Protein AF-A0A3N0YPD5-F1 (afdb_monomer_lite)

pLDDT: mean 74.18, std 18.52, range [33.16, 94.62]

Structure (mmCIF, N/CA/C/O backbone):
data_AF-A0A3N0YPD5-F1
#
_entry.id   AF-A0A3N0YPD5-F1
#
loop_
_atom_site.group_PDB
_atom_site.id
_atom_site.type_symbol
_atom_site.label_atom_id
_atom_site.label_alt_id
_atom_site.label_comp_id
_atom_site.label_asym_id
_atom_site.label_entity_id
_atom_site.label_seq_id
_atom_site.pdbx_PDB_ins_code
_atom_site.Cartn_x
_atom_site.Cartn_y
_atom_site.Cartn_z
_atom_site.occupancy
_atom_site.B_iso_or_equiv
_atom_site.auth_seq_id
_atom_site.auth_comp_id
_atom_site.auth_asym_id
_atom_site.auth_atom_id
_atom_site.pdbx_PDB_model_num
ATOM 1 N N . MET A 1 1 ? 4.887 20.081 2.895 1.00 73.69 1 MET A N 1
ATOM 2 C CA . MET A 1 1 ? 4.052 19.163 2.083 1.00 73.69 1 MET A CA 1
ATOM 3 C C . MET A 1 1 ? 3.990 17.720 2.603 1.00 73.69 1 MET A C 1
ATOM 5 O O . MET A 1 1 ? 2.998 17.378 3.230 1.00 73.69 1 MET A O 1
ATOM 9 N N . LYS A 1 2 ? 4.992 16.841 2.399 1.00 80.38 2 LYS A N 1
ATOM 10 C CA . LYS A 1 2 ? 4.884 15.419 2.833 1.00 80.38 2 LYS A CA 1
ATOM 11 C C . LYS A 1 2 ? 4.851 15.240 4.359 1.00 80.38 2 LYS A C 1
ATOM 13 O O . LYS A 1 2 ? 4.048 14.470 4.875 1.00 80.38 2 LYS A O 1
ATOM 18 N N . THR A 1 3 ? 5.711 15.963 5.075 1.00 82.81 3 THR A N 1
ATOM 19 C CA . THR A 1 3 ? 5.794 15.909 6.545 1.00 82.81 3 THR A CA 1
ATOM 20 C C . THR A 1 3 ? 4.503 16.393 7.204 1.00 82.81 3 THR A C 1
ATOM 22 O O . THR A 1 3 ? 3.980 15.727 8.089 1.00 82.81 3 THR A O 1
ATOM 25 N N . GLU A 1 4 ? 3.947 17.501 6.717 1.00 83.50 4 GLU A N 1
ATOM 26 C CA . GLU A 1 4 ? 2.676 18.065 7.197 1.00 83.50 4 GLU A CA 1
ATOM 27 C C . GLU A 1 4 ? 1.496 17.124 6.941 1.00 83.50 4 GLU A C 1
ATOM 29 O O . GLU A 1 4 ? 0.671 16.931 7.830 1.00 83.50 4 GLU A O 1
ATOM 34 N N . GLY A 1 5 ? 1.474 16.444 5.789 1.00 87.25 5 GLY A N 1
ATOM 35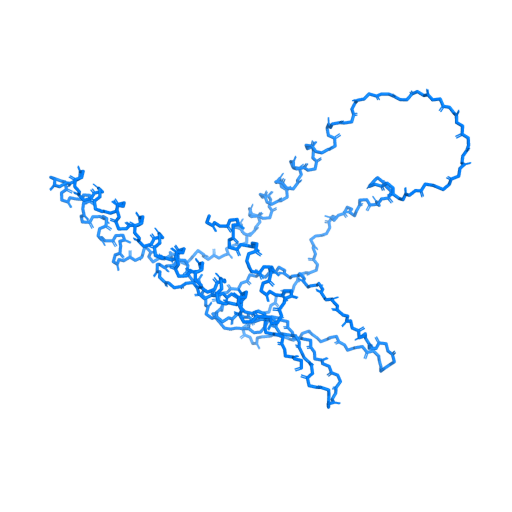 C CA . GLY A 1 5 ? 0.454 15.437 5.490 1.00 87.25 5 GLY A CA 1
ATOM 36 C C . GLY A 1 5 ? 0.431 14.302 6.513 1.00 87.25 5 GLY A C 1
ATOM 37 O O . GLY A 1 5 ? -0.635 13.944 7.004 1.00 87.25 5 GLY A O 1
ATOM 38 N N . ARG A 1 6 ? 1.605 13.802 6.927 1.00 86.56 6 ARG A N 1
ATOM 39 C CA . ARG A 1 6 ? 1.714 12.768 7.976 1.00 86.56 6 ARG A CA 1
ATOM 40 C C . ARG A 1 6 ? 1.243 13.262 9.346 1.00 86.56 6 ARG A C 1
ATOM 42 O O . ARG A 1 6 ? 0.738 12.476 10.143 1.00 86.56 6 ARG A O 1
ATOM 49 N N . ILE A 1 7 ? 1.429 14.547 9.647 1.00 89.19 7 ILE A N 1
ATOM 50 C CA . ILE A 1 7 ? 0.970 15.149 10.908 1.00 89.19 7 ILE A CA 1
ATOM 51 C C . ILE A 1 7 ? -0.560 15.243 10.919 1.00 89.19 7 ILE A C 1
ATOM 53 O O . ILE A 1 7 ? -1.189 14.869 11.910 1.00 89.19 7 ILE A O 1
ATOM 57 N N . LEU A 1 8 ? -1.160 15.697 9.816 1.00 87.50 8 LEU A N 1
ATOM 58 C CA . LEU A 1 8 ? -2.614 15.800 9.670 1.00 87.50 8 LEU A CA 1
ATOM 59 C C . LEU A 1 8 ? -3.292 14.430 9.653 1.00 87.50 8 LEU A C 1
ATOM 61 O O . LEU A 1 8 ? -4.313 14.258 10.312 1.00 87.50 8 LEU A O 1
ATOM 65 N N . GLU A 1 9 ? -2.691 13.445 8.987 1.00 86.88 9 GLU A N 1
ATOM 66 C CA . GLU A 1 9 ? -3.166 12.060 8.983 1.00 86.88 9 GLU A CA 1
ATOM 67 C C . GLU A 1 9 ? -3.243 11.496 10.410 1.00 86.88 9 GLU A C 1
ATOM 69 O O . GLU A 1 9 ? -4.278 10.976 10.826 1.00 86.88 9 GLU A O 1
ATOM 74 N N . ARG A 1 10 ? -2.168 11.658 11.197 1.00 89.62 10 ARG A N 1
ATOM 75 C CA . ARG A 1 10 ? -2.129 11.217 12.601 1.00 89.62 10 ARG A CA 1
ATOM 76 C C . ARG A 1 10 ? -3.204 11.902 13.437 1.00 89.62 10 ARG A C 1
ATOM 78 O O . ARG A 1 10 ? -3.879 11.239 14.217 1.00 89.62 10 ARG A O 1
ATOM 85 N N . ARG A 1 11 ? -3.392 13.212 13.253 1.00 86.69 11 ARG A N 1
ATOM 86 C CA . ARG A 1 11 ? -4.401 13.986 13.987 1.00 86.69 11 ARG A CA 1
ATOM 87 C C . ARG A 1 11 ? -5.825 13.564 13.619 1.00 86.69 11 ARG A C 1
ATOM 89 O O . ARG A 1 11 ? -6.649 13.409 14.513 1.00 86.69 11 ARG A O 1
ATOM 96 N N . CYS A 1 12 ? -6.098 13.318 12.337 1.00 86.44 12 CYS A N 1
ATOM 97 C CA . CYS A 1 12 ? -7.383 12.804 11.862 1.00 86.44 12 CYS A CA 1
ATOM 98 C C . CYS A 1 12 ? -7.680 11.398 12.401 1.00 86.44 12 CYS A C 1
ATOM 100 O O . CYS A 1 12 ? -8.816 11.112 12.748 1.00 86.44 12 CYS A O 1
ATOM 102 N N . LYS A 1 13 ? -6.671 10.525 12.506 1.00 82.94 13 LYS A N 1
ATOM 103 C CA . LYS A 1 13 ? -6.834 9.179 13.084 1.00 82.94 13 LYS A CA 1
ATOM 104 C C . LYS A 1 13 ? -7.071 9.207 14.597 1.00 82.94 13 LYS A C 1
ATOM 106 O O . LYS A 1 13 ? -7.752 8.340 15.125 1.00 82.94 13 LYS A O 1
ATOM 111 N N . GLN A 1 14 ? -6.513 10.196 15.293 1.00 81.88 14 GLN A N 1
ATOM 112 C CA . GLN A 1 14 ? -6.622 10.317 16.748 1.00 81.88 14 GLN A CA 1
ATOM 113 C C . GLN A 1 14 ? -7.917 11.003 17.21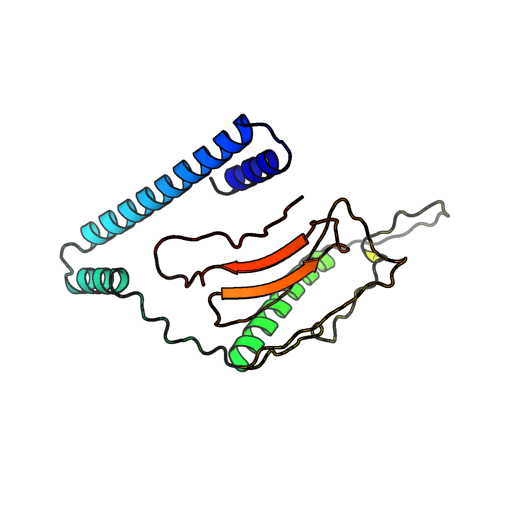4 1.00 81.88 14 GLN A C 1
ATOM 115 O O . GLN A 1 14 ? -8.260 10.923 18.390 1.00 81.88 14 GLN A O 1
ATOM 120 N N . SER A 1 15 ? -8.630 11.702 16.329 1.00 77.38 15 SER A N 1
ATOM 121 C CA . SER A 1 15 ? -9.779 12.529 16.704 1.00 77.38 15 SER A CA 1
ATOM 122 C C . SER A 1 15 ? -10.971 12.300 15.778 1.00 77.38 15 SER A C 1
ATOM 124 O O . SER A 1 15 ? -10.834 12.283 14.561 1.00 77.38 15 SER A O 1
ATOM 126 N N . SER A 1 16 ? -12.170 12.191 16.347 1.00 76.56 16 SER A N 1
ATOM 127 C CA . SER A 1 16 ? -13.431 12.053 15.599 1.00 76.56 16 SER A CA 1
ATOM 128 C C . SER A 1 16 ? -14.008 13.395 15.119 1.00 76.56 16 SER A C 1
ATOM 130 O O . SER A 1 16 ? -15.157 13.476 14.692 1.00 76.56 16 SER A O 1
ATOM 132 N N . LEU A 1 17 ? -13.224 14.475 15.188 1.00 85.12 17 LEU A N 1
ATOM 133 C CA . LEU A 1 17 ? -13.655 15.828 14.841 1.00 85.12 17 LEU A CA 1
ATOM 134 C C . LEU A 1 17 ? -13.602 16.053 13.323 1.00 85.12 17 LEU A C 1
ATOM 136 O O . LEU A 1 17 ? -12.545 15.951 12.695 1.00 85.12 17 LEU A O 1
ATOM 140 N N . THR A 1 18 ? -14.725 16.487 12.748 1.00 87.69 18 THR A N 1
ATOM 141 C CA . THR A 1 18 ? -14.879 16.774 11.310 1.00 87.69 18 THR A CA 1
ATOM 142 C C . THR A 1 18 ? -13.835 17.756 10.771 1.00 87.69 18 THR A C 1
ATOM 144 O O . THR A 1 18 ? -13.376 17.613 9.640 1.00 87.69 18 THR A O 1
ATOM 147 N N . VAL A 1 19 ? -13.394 18.718 11.587 1.00 90.31 19 VAL A N 1
ATOM 148 C CA . VAL A 1 19 ? -12.384 19.721 11.205 1.00 90.31 19 VAL A CA 1
ATOM 149 C C . VAL A 1 19 ? -11.041 19.075 10.849 1.00 90.31 19 VAL A C 1
ATOM 151 O O . VAL A 1 19 ? -10.387 19.503 9.902 1.00 90.31 19 VAL A O 1
ATOM 154 N N . HIS A 1 20 ? -10.629 18.015 11.551 1.00 87.81 20 HIS A N 1
ATOM 155 C CA . HIS A 1 20 ? -9.363 17.333 11.270 1.00 87.81 20 HIS A CA 1
ATOM 156 C C . HIS A 1 20 ? -9.429 16.490 9.995 1.00 87.81 20 HIS A C 1
ATOM 158 O O . HIS A 1 20 ? -8.476 16.496 9.215 1.00 87.81 20 HIS A O 1
ATOM 164 N N . LYS A 1 21 ? -10.577 15.851 9.736 1.00 86.88 21 LYS A N 1
ATOM 165 C CA . LYS A 1 21 ? -10.841 15.163 8.466 1.00 86.88 21 LYS A CA 1
ATOM 166 C C . LYS A 1 21 ? -10.822 16.140 7.290 1.00 86.88 21 LYS A C 1
ATOM 168 O O . LYS A 1 21 ? -10.170 15.871 6.286 1.00 86.88 21 LYS A O 1
ATOM 173 N N . LEU A 1 22 ? -11.480 17.293 7.430 1.00 90.50 22 LEU A N 1
ATOM 174 C CA . LEU A 1 22 ? -11.485 18.339 6.405 1.00 90.50 22 LEU A CA 1
ATOM 175 C C . LEU A 1 22 ? -10.080 18.892 6.141 1.00 90.50 22 LEU A C 1
ATOM 177 O O . LEU A 1 22 ? -9.686 18.992 4.984 1.00 90.50 22 LEU A O 1
ATOM 181 N N . ALA A 1 23 ? -9.305 19.173 7.192 1.00 90.75 23 ALA A N 1
ATOM 182 C CA . ALA A 1 23 ? -7.929 19.649 7.054 1.00 90.75 23 ALA A CA 1
ATOM 183 C C . ALA A 1 23 ? -7.026 18.634 6.331 1.00 90.75 23 ALA A C 1
ATOM 185 O O . ALA A 1 23 ? -6.200 19.013 5.503 1.00 90.75 23 ALA A O 1
ATOM 186 N N . PHE A 1 24 ? -7.189 17.337 6.606 1.00 90.06 24 PHE A N 1
ATOM 187 C CA . PHE A 1 24 ? -6.433 16.296 5.912 1.00 90.06 24 PHE A CA 1
ATOM 188 C C . PHE A 1 24 ? -6.826 16.171 4.430 1.00 90.06 24 PHE A C 1
ATOM 190 O O . PHE A 1 24 ? -5.946 16.098 3.572 1.00 90.06 24 PHE A O 1
ATOM 197 N N . LEU A 1 25 ? -8.126 16.209 4.113 1.00 90.31 25 LEU A N 1
ATOM 198 C CA . LEU A 1 25 ? -8.615 16.178 2.729 1.00 90.31 25 LEU A CA 1
ATOM 199 C C . LEU A 1 25 ? -8.151 17.398 1.922 1.00 90.31 25 LEU A C 1
ATOM 201 O O . LEU A 1 25 ? -7.770 17.266 0.759 1.00 90.31 25 LEU A O 1
ATOM 205 N N . ASP A 1 26 ? -8.168 18.583 2.528 1.00 93.94 26 ASP A N 1
ATOM 206 C CA . ASP A 1 26 ? -7.678 19.810 1.900 1.00 93.94 26 ASP A CA 1
ATOM 207 C C . ASP A 1 26 ? -6.174 19.733 1.596 1.00 93.94 26 ASP A C 1
ATOM 209 O O . ASP A 1 26 ? -5.726 20.028 0.482 1.00 93.94 26 ASP A O 1
ATOM 213 N N . HIS A 1 27 ? -5.396 19.208 2.546 1.00 93.38 27 HIS A N 1
ATOM 214 C CA . HIS A 1 27 ? -3.970 18.966 2.350 1.00 93.38 27 HIS A CA 1
ATOM 215 C C . HIS A 1 27 ? -3.699 17.979 1.212 1.00 93.38 27 HIS A C 1
ATOM 217 O O . HIS A 1 27 ? -2.811 18.216 0.393 1.00 93.38 27 HIS A O 1
ATOM 223 N N . GLN A 1 28 ? -4.469 16.889 1.120 1.00 90.69 28 GLN A N 1
ATOM 224 C CA . GLN A 1 28 ? -4.351 15.932 0.016 1.00 90.69 28 GLN A CA 1
ATOM 225 C C . GLN A 1 28 ? -4.617 16.600 -1.336 1.00 90.69 28 GLN A C 1
ATOM 227 O O . GLN A 1 28 ? -3.805 16.462 -2.251 1.00 90.69 28 GLN A O 1
ATOM 232 N N . LYS A 1 29 ? -5.703 17.373 -1.459 1.00 92.81 29 LYS A N 1
ATOM 233 C CA . LYS A 1 29 ? -6.031 18.107 -2.695 1.00 92.81 29 LYS A CA 1
ATOM 234 C C . LYS A 1 29 ? -4.911 19.061 -3.094 1.00 92.81 29 LYS A C 1
ATOM 236 O O . LYS A 1 29 ? -4.488 19.070 -4.250 1.00 92.81 29 LYS A O 1
ATOM 241 N N . THR A 1 30 ? -4.404 19.825 -2.132 1.00 93.19 30 THR A N 1
ATOM 242 C CA . THR A 1 30 ? -3.311 20.775 -2.353 1.00 93.19 30 THR A CA 1
ATOM 243 C C . THR A 1 30 ? -2.037 20.054 -2.782 1.00 93.19 30 THR A C 1
ATOM 245 O O . THR A 1 30 ? -1.392 20.455 -3.747 1.00 93.19 30 THR A O 1
ATOM 248 N N . TYR A 1 31 ? -1.709 18.934 -2.138 1.00 91.56 31 TYR A N 1
ATOM 249 C CA . TYR A 1 31 ? -0.563 18.107 -2.497 1.00 91.56 31 TYR A CA 1
ATOM 250 C C . TYR A 1 31 ? -0.646 17.557 -3.925 1.00 91.56 31 TYR A C 1
ATOM 252 O O . TYR A 1 31 ? 0.308 17.705 -4.693 1.00 91.56 31 TYR A O 1
ATOM 260 N N . PHE A 1 32 ? -1.789 16.979 -4.303 1.00 88.81 32 PHE A N 1
ATOM 261 C CA . PHE A 1 32 ? -2.019 16.486 -5.663 1.00 88.81 32 PHE A CA 1
ATOM 262 C C . PHE A 1 32 ? -1.940 17.602 -6.701 1.00 88.81 32 PHE A C 1
ATOM 264 O O . PHE A 1 32 ? -1.309 17.427 -7.745 1.00 88.81 32 PHE A O 1
ATOM 271 N N . LYS A 1 33 ? -2.525 18.766 -6.403 1.00 92.81 33 LYS A N 1
ATOM 272 C CA . LYS A 1 33 ? -2.437 19.943 -7.266 1.00 92.81 33 LYS A CA 1
ATOM 273 C C . LYS A 1 33 ? -0.984 20.367 -7.474 1.00 92.81 33 LYS A C 1
ATOM 275 O O . LYS A 1 33 ? -0.550 20.471 -8.613 1.00 92.81 33 LYS A O 1
ATOM 280 N N . SER A 1 34 ? -0.202 20.507 -6.403 1.00 91.94 34 SER A N 1
ATOM 281 C CA . SER A 1 34 ? 1.210 20.887 -6.515 1.00 91.94 34 SER A CA 1
ATOM 282 C C . SER A 1 34 ? 2.045 19.871 -7.296 1.00 91.94 34 SER A C 1
ATOM 284 O O . SER A 1 34 ? 2.944 20.268 -8.031 1.00 91.94 34 SER A O 1
ATOM 286 N N . LEU A 1 35 ? 1.757 18.569 -7.181 1.00 90.56 35 LEU A N 1
ATOM 287 C CA . LEU A 1 35 ? 2.410 17.551 -8.009 1.00 90.56 35 LEU A CA 1
ATOM 288 C C . LEU A 1 35 ? 2.063 17.710 -9.491 1.00 90.56 35 LEU A C 1
ATOM 290 O O . LEU A 1 35 ? 2.951 17.620 -10.339 1.00 90.56 35 LEU A O 1
ATOM 294 N N . LYS A 1 36 ? 0.785 17.949 -9.803 1.00 90.12 36 LYS A N 1
ATOM 295 C CA . LYS A 1 36 ? 0.326 18.183 -11.174 1.00 90.12 36 LYS A CA 1
ATOM 296 C C . LYS A 1 36 ? 0.972 19.435 -11.762 1.00 90.12 36 LYS A C 1
ATOM 298 O O . LYS A 1 36 ? 1.474 19.378 -12.882 1.00 90.12 36 LYS A O 1
ATOM 303 N N . ASP A 1 37 ? 1.010 20.519 -10.996 1.00 94.12 37 ASP A N 1
ATOM 304 C CA . ASP A 1 37 ? 1.595 21.794 -11.410 1.00 94.12 37 ASP A CA 1
ATOM 305 C C . ASP A 1 37 ? 3.103 21.648 -11.650 1.00 94.12 37 ASP A C 1
ATOM 307 O O . ASP A 1 37 ? 3.594 22.025 -12.712 1.00 94.12 37 ASP A O 1
ATOM 311 N N . ALA A 1 38 ? 3.831 21.009 -10.728 1.00 93.69 38 ALA A N 1
ATOM 312 C CA . ALA A 1 38 ? 5.261 20.747 -10.883 1.00 93.69 38 ALA A CA 1
ATOM 313 C C . ALA A 1 38 ? 5.557 19.860 -12.102 1.00 93.69 38 ALA A C 1
ATOM 315 O O . ALA A 1 38 ? 6.482 20.136 -12.865 1.00 93.69 38 ALA A O 1
ATOM 316 N N . ARG A 1 39 ? 4.748 18.816 -12.325 1.00 89.94 39 ARG A N 1
ATOM 317 C CA . ARG A 1 39 ? 4.870 17.945 -13.501 1.00 89.94 39 ARG A CA 1
ATOM 318 C C . ARG A 1 39 ? 4.598 18.717 -14.792 1.00 89.94 39 ARG A C 1
ATOM 320 O O . ARG A 1 39 ? 5.344 18.566 -15.754 1.00 89.94 39 ARG A O 1
ATOM 327 N N . SER A 1 40 ? 3.558 19.548 -14.814 1.00 92.69 40 SER A N 1
ATOM 328 C CA . SER A 1 40 ? 3.245 20.392 -15.968 1.00 92.69 40 SER A CA 1
ATOM 329 C C . SER A 1 40 ? 4.389 21.354 -16.269 1.00 92.69 40 SER A C 1
ATOM 331 O O . SER A 1 40 ? 4.803 21.448 -17.417 1.00 92.69 40 SER A O 1
ATOM 333 N N . GLN A 1 41 ? 4.929 22.028 -15.252 1.00 94.62 41 GLN A N 1
ATOM 334 C CA . GLN A 1 41 ? 6.061 22.942 -15.410 1.00 94.62 41 GLN A CA 1
ATOM 335 C C . GLN A 1 41 ? 7.302 22.225 -15.939 1.00 94.62 41 GLN A C 1
ATOM 337 O O . GLN A 1 41 ? 7.939 22.718 -16.864 1.00 94.62 41 GLN A O 1
ATOM 342 N N . PHE A 1 42 ? 7.609 21.041 -15.406 1.00 93.62 42 PHE A N 1
ATOM 343 C CA . PHE A 1 42 ? 8.721 20.225 -15.881 1.00 93.62 42 PHE A CA 1
ATOM 344 C C . PHE A 1 42 ? 8.608 19.918 -17.381 1.00 93.62 42 PHE A C 1
ATOM 346 O O . PHE A 1 42 ? 9.551 20.168 -18.127 1.00 93.62 42 PHE A O 1
ATOM 353 N N . TYR A 1 43 ? 7.450 19.431 -17.844 1.00 88.44 43 TYR A N 1
ATOM 354 C CA . TYR A 1 43 ? 7.271 19.108 -19.262 1.00 88.44 43 TYR A CA 1
ATOM 355 C C . TYR A 1 43 ? 7.188 20.347 -20.153 1.00 88.44 43 TYR A C 1
ATOM 357 O O . TYR A 1 43 ? 7.721 20.317 -21.258 1.00 88.44 43 TYR A O 1
ATOM 365 N N . SER A 1 44 ? 6.594 21.445 -19.680 1.00 90.88 44 SER A N 1
ATOM 366 C CA . SER A 1 44 ? 6.628 22.722 -20.397 1.00 90.88 44 SER A CA 1
ATOM 367 C C . SER A 1 44 ? 8.066 23.194 -20.621 1.00 90.88 44 SER A C 1
ATOM 369 O O . SER A 1 44 ? 8.419 23.563 -21.738 1.00 90.88 44 SER A O 1
ATOM 371 N N . ASN A 1 45 ? 8.914 23.130 -19.591 1.00 93.19 45 ASN A N 1
ATOM 372 C CA . ASN A 1 45 ? 10.326 23.492 -19.708 1.00 93.19 45 ASN A CA 1
ATOM 373 C C . ASN A 1 45 ? 11.059 22.554 -20.669 1.00 93.19 45 ASN A C 1
ATOM 375 O O . ASN A 1 45 ? 11.708 23.026 -21.596 1.00 93.19 45 ASN A O 1
ATOM 379 N N . LEU A 1 46 ? 10.869 21.240 -20.521 1.00 89.12 46 LEU A N 1
ATOM 380 C CA . LEU A 1 46 ? 11.497 20.236 -21.379 1.00 89.12 46 LEU A CA 1
ATOM 381 C C . LEU A 1 46 ? 11.147 20.429 -22.866 1.00 89.12 46 LEU A C 1
ATOM 383 O O . LEU A 1 46 ? 12.017 20.278 -23.725 1.00 89.12 46 LEU A O 1
ATOM 387 N N . ILE A 1 47 ? 9.892 20.785 -23.171 1.00 88.50 47 ILE A N 1
ATOM 388 C CA . ILE A 1 47 ? 9.439 21.079 -24.538 1.00 88.50 47 ILE A CA 1
ATOM 389 C C . ILE A 1 47 ? 10.103 22.351 -25.070 1.00 88.50 47 ILE A C 1
ATOM 391 O O . ILE A 1 47 ? 10.589 22.358 -26.200 1.00 88.50 47 ILE A O 1
ATOM 395 N N . ASN A 1 48 ? 10.146 23.414 -24.266 1.00 89.06 48 ASN A N 1
ATOM 396 C CA . ASN A 1 48 ? 10.732 24.689 -24.677 1.00 89.06 48 ASN A CA 1
ATOM 397 C C . ASN A 1 48 ? 12.246 24.570 -24.924 1.00 89.06 48 ASN A C 1
ATOM 399 O O . ASN A 1 48 ? 12.741 25.062 -25.940 1.00 89.06 48 ASN A O 1
ATOM 403 N N . GLU A 1 49 ? 12.958 23.856 -24.049 1.00 90.81 49 GLU A N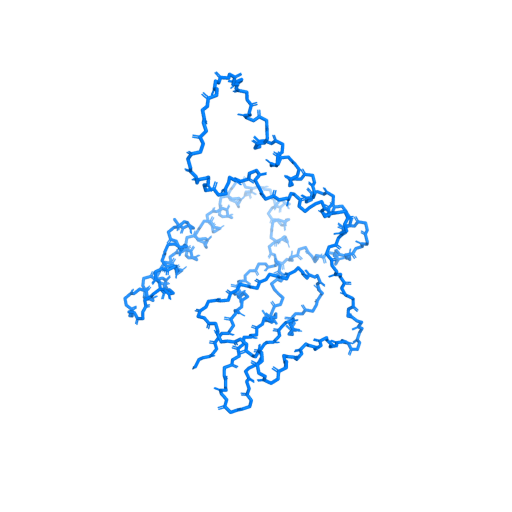 1
ATOM 404 C CA . GLU A 1 49 ? 14.400 23.588 -24.155 1.00 90.81 49 GLU A CA 1
ATOM 405 C C . GLU A 1 49 ? 14.759 22.754 -25.394 1.00 90.81 49 GLU A C 1
ATOM 407 O O . GLU A 1 49 ? 15.831 22.928 -25.968 1.00 90.81 49 GLU A O 1
ATOM 412 N N . ASN A 1 50 ? 13.851 21.881 -25.846 1.00 86.31 50 ASN A N 1
ATOM 413 C CA . ASN A 1 50 ? 14.069 20.977 -26.979 1.00 86.31 50 ASN A CA 1
ATOM 414 C C . ASN A 1 50 ? 13.203 21.317 -28.202 1.00 86.31 50 ASN A C 1
ATOM 416 O O . ASN A 1 50 ? 12.998 20.463 -29.063 1.00 86.31 50 ASN A O 1
ATOM 420 N N . SER A 1 51 ? 12.719 22.557 -28.315 1.00 80.31 51 SER A N 1
ATOM 421 C CA . SER A 1 51 ? 11.793 22.995 -29.375 1.00 80.31 51 SER A CA 1
ATOM 422 C C . SER A 1 51 ? 12.312 22.769 -30.808 1.00 80.31 51 SER A C 1
ATOM 424 O O . SER A 1 51 ? 11.516 22.562 -31.720 1.00 80.31 51 SER A O 1
ATOM 426 N N . GLY A 1 52 ? 13.636 22.733 -31.007 1.00 83.75 52 GLY A N 1
ATOM 427 C CA . GLY A 1 52 ? 14.287 22.402 -32.284 1.00 83.75 52 GLY A CA 1
ATOM 428 C C . GLY A 1 52 ? 14.726 20.937 -32.451 1.00 83.75 52 GLY A C 1
ATOM 429 O O . GLY A 1 52 ? 15.266 20.584 -33.496 1.00 83.75 52 GLY A O 1
ATOM 430 N N . ASN A 1 53 ? 14.529 20.076 -31.446 1.00 86.19 53 ASN A N 1
ATOM 431 C CA . ASN A 1 53 ? 14.972 18.679 -31.448 1.00 86.19 53 ASN A CA 1
ATOM 432 C C . ASN A 1 53 ? 13.768 17.726 -31.447 1.00 86.19 53 ASN A C 1
ATOM 434 O O . ASN A 1 53 ? 13.365 17.180 -30.416 1.00 86.19 53 ASN A O 1
ATOM 438 N N . SER A 1 54 ? 13.200 17.512 -32.637 1.00 87.25 54 SER A N 1
ATOM 439 C CA . SER A 1 54 ? 12.014 16.670 -32.826 1.00 87.25 54 SER A CA 1
ATOM 440 C C . SER A 1 54 ? 12.217 15.238 -32.322 1.00 87.25 54 SER A C 1
ATOM 442 O O . SER A 1 54 ? 11.296 14.672 -31.744 1.00 87.25 54 SER A O 1
ATOM 444 N N . THR A 1 55 ? 13.419 14.667 -32.443 1.00 87.88 55 THR A N 1
ATOM 445 C CA . THR A 1 55 ? 13.733 13.314 -31.956 1.00 87.88 55 THR A CA 1
ATOM 446 C C . THR A 1 55 ? 13.572 13.194 -30.440 1.00 87.88 55 THR A C 1
ATOM 448 O O . THR A 1 55 ? 12.967 12.234 -29.959 1.00 87.88 55 THR A O 1
ATOM 451 N N . GLN A 1 56 ? 14.061 14.173 -29.671 1.00 85.44 56 GLN A N 1
ATOM 452 C CA . GLN A 1 56 ? 13.883 14.180 -28.215 1.00 85.44 56 GLN A CA 1
ATOM 453 C C . GLN A 1 56 ? 12.428 14.426 -27.809 1.00 85.44 56 GLN A C 1
ATOM 455 O O . GLN A 1 56 ? 11.931 13.758 -26.899 1.00 85.44 56 GLN A O 1
ATOM 460 N N . LEU A 1 57 ? 11.720 15.321 -28.503 1.00 88.81 57 LEU A N 1
ATOM 461 C CA . LEU A 1 57 ? 10.297 15.572 -28.255 1.00 88.81 57 LEU A CA 1
ATOM 462 C C . LEU A 1 57 ? 9.451 14.322 -28.526 1.00 88.81 57 LEU A C 1
ATOM 464 O O . LEU A 1 57 ? 8.662 13.920 -27.674 1.00 88.81 57 LEU A O 1
ATOM 468 N N . PHE A 1 58 ? 9.660 13.655 -29.664 1.00 88.12 58 PHE A N 1
ATOM 469 C CA . PHE A 1 58 ? 8.968 12.410 -29.999 1.00 88.12 58 PHE A CA 1
ATOM 470 C C . PHE A 1 58 ? 9.316 11.279 -29.031 1.00 88.12 58 PHE A C 1
ATOM 472 O O . PHE A 1 58 ? 8.417 10.550 -28.624 1.00 88.12 58 PHE A O 1
ATOM 479 N N . SER A 1 59 ? 10.578 11.149 -28.609 1.00 83.50 59 SER A N 1
ATOM 480 C CA . SER A 1 59 ? 10.981 10.179 -27.579 1.00 83.50 59 SER A CA 1
ATOM 481 C C . SER A 1 59 ? 10.274 10.440 -26.245 1.00 83.50 59 SER A C 1
ATOM 483 O O . SER A 1 59 ? 9.707 9.526 -25.648 1.00 83.50 59 SER A O 1
ATOM 485 N N . THR A 1 60 ? 10.215 11.705 -25.822 1.00 84.88 60 THR A N 1
ATOM 486 C CA . THR A 1 60 ? 9.520 12.136 -24.601 1.00 84.88 60 THR A CA 1
ATOM 487 C C . THR A 1 60 ? 8.020 11.849 -24.678 1.00 84.88 60 THR A C 1
ATOM 489 O O . THR A 1 60 ? 7.449 11.293 -23.742 1.00 84.88 60 THR A O 1
ATOM 492 N N . ILE A 1 61 ? 7.376 12.173 -25.804 1.00 84.75 61 ILE A N 1
ATOM 493 C CA . ILE A 1 61 ? 5.959 11.872 -26.055 1.00 84.75 61 ILE A CA 1
ATOM 494 C C . ILE A 1 61 ? 5.726 10.361 -26.053 1.00 84.75 61 ILE A C 1
ATOM 496 O O . ILE A 1 61 ? 4.767 9.884 -25.455 1.00 84.75 61 ILE A O 1
ATOM 500 N N . ASN A 1 62 ? 6.613 9.588 -26.674 1.00 81.94 62 ASN A N 1
ATOM 501 C CA . ASN A 1 62 ? 6.500 8.138 -26.713 1.00 81.94 62 ASN A CA 1
ATOM 502 C C . ASN A 1 62 ? 6.670 7.530 -25.312 1.00 81.94 62 ASN A C 1
ATOM 504 O O . ASN A 1 62 ? 5.916 6.636 -24.966 1.00 81.94 62 ASN A O 1
ATOM 508 N N . HIS A 1 63 ? 7.567 8.062 -24.476 1.00 80.62 63 HIS A N 1
ATOM 509 C CA . HIS A 1 63 ? 7.698 7.687 -23.061 1.00 80.62 63 HIS A CA 1
ATOM 510 C C . HIS A 1 63 ? 6.465 8.079 -22.222 1.00 80.62 63 HIS A C 1
ATOM 512 O O . HIS A 1 63 ? 6.150 7.432 -21.226 1.00 80.62 63 HIS A O 1
ATOM 518 N N . LEU A 1 64 ? 5.771 9.161 -22.585 1.00 79.25 64 LEU A N 1
ATOM 519 C CA . LEU A 1 64 ? 4.554 9.621 -21.909 1.00 79.25 64 LEU A CA 1
ATOM 520 C C . LEU A 1 64 ? 3.305 8.821 -22.300 1.00 79.25 64 LEU A C 1
ATOM 522 O O . LEU A 1 64 ? 2.452 8.588 -21.449 1.00 79.25 64 LEU A O 1
ATOM 526 N N . LEU A 1 65 ? 3.181 8.455 -23.579 1.00 77.38 65 LEU A N 1
ATOM 527 C CA . LEU A 1 65 ? 1.998 7.799 -24.148 1.00 77.38 65 LEU A CA 1
ATOM 528 C C . LEU A 1 65 ? 2.102 6.278 -24.154 1.00 77.38 65 LEU A C 1
ATOM 530 O O . LEU A 1 65 ? 1.089 5.590 -24.068 1.00 77.38 65 LEU A O 1
ATOM 534 N N . LYS A 1 66 ? 3.320 5.752 -24.269 1.00 72.06 66 LYS A N 1
ATOM 535 C CA . LYS A 1 66 ? 3.611 4.347 -24.041 1.00 72.06 66 LYS A CA 1
ATOM 536 C C . LYS A 1 66 ? 4.377 4.304 -22.734 1.00 72.06 66 LYS A C 1
ATOM 538 O O . LYS A 1 66 ? 5.573 4.617 -22.746 1.00 72.06 66 LYS A O 1
ATOM 543 N N . PRO A 1 67 ? 3.744 3.935 -21.607 1.00 50.94 67 PRO A N 1
ATOM 544 C CA . PRO A 1 67 ? 4.564 3.478 -20.507 1.00 50.94 67 PRO A CA 1
ATOM 545 C C . PRO A 1 67 ? 5.456 2.392 -21.106 1.00 50.94 67 PRO A C 1
ATOM 547 O O . PRO A 1 67 ? 4.975 1.561 -21.882 1.00 50.94 67 PRO A O 1
ATOM 550 N N . GLN A 1 68 ? 6.772 2.499 -20.895 1.00 47.38 68 GLN A N 1
ATOM 551 C CA . GLN A 1 68 ? 7.687 1.414 -21.229 1.00 47.38 68 GLN A CA 1
ATOM 552 C C . GLN A 1 68 ? 7.028 0.192 -20.629 1.00 47.38 68 GLN A C 1
ATOM 554 O O . GLN A 1 68 ? 6.970 0.134 -19.401 1.00 47.38 68 GLN A O 1
ATOM 559 N N . SER A 1 69 ? 6.436 -0.670 -21.473 1.00 47.41 69 SER A N 1
ATOM 560 C CA . SER A 1 69 ? 5.745 -1.869 -21.025 1.00 47.41 69 SER A CA 1
ATOM 561 C C . SER A 1 69 ? 6.760 -2.488 -20.118 1.00 47.41 69 SER A C 1
ATOM 563 O O . SER A 1 69 ? 7.834 -2.835 -20.622 1.00 47.41 69 SER A O 1
ATOM 565 N N . SER A 1 70 ? 6.516 -2.430 -18.807 1.00 47.91 70 SER A N 1
ATOM 566 C CA . SER A 1 70 ? 7.474 -2.941 -17.849 1.00 47.91 70 SER A CA 1
ATOM 567 C C . SER A 1 70 ? 7.698 -4.349 -18.348 1.00 47.91 70 SER A C 1
ATOM 569 O O . SER A 1 70 ? 6.755 -5.137 -18.394 1.00 47.91 70 SER A O 1
ATOM 571 N N . SER A 1 71 ? 8.858 -4.587 -18.966 1.00 46.81 71 SER A N 1
ATOM 572 C CA . SER A 1 71 ? 9.160 -5.867 -19.575 1.00 46.81 71 SER A CA 1
ATOM 573 C C . SER A 1 71 ? 9.124 -6.742 -18.361 1.00 46.81 71 SER A C 1
ATOM 575 O O . SER A 1 71 ? 10.020 -6.556 -17.533 1.00 46.81 71 SER A O 1
ATOM 577 N N . SER A 1 72 ? 8.004 -7.461 -18.188 1.00 45.03 72 SER A N 1
ATOM 578 C CA . SER A 1 72 ? 7.557 -8.011 -16.915 1.00 45.03 72 SER A CA 1
ATOM 579 C C . SER A 1 72 ? 8.810 -8.466 -16.219 1.00 45.03 72 SER A C 1
ATOM 581 O O . SER A 1 72 ? 9.499 -9.345 -16.746 1.00 45.03 72 SER A O 1
ATOM 583 N N . ILE A 1 73 ? 9.242 -7.713 -15.199 1.00 54.59 73 ILE A N 1
ATOM 584 C CA . ILE A 1 73 ? 10.486 -8.027 -14.516 1.00 54.59 73 ILE A CA 1
ATOM 585 C C . ILE A 1 73 ? 10.086 -9.267 -13.756 1.00 54.59 73 ILE A C 1
ATOM 587 O O . ILE A 1 73 ? 9.573 -9.191 -12.644 1.00 54.59 73 ILE A O 1
ATOM 591 N N . GLU A 1 74 ? 10.214 -10.401 -14.435 1.00 53.22 74 GLU A N 1
ATOM 592 C CA . GLU A 1 74 ? 9.960 -11.697 -13.877 1.00 53.22 74 GLU A CA 1
ATOM 593 C C . GLU A 1 74 ? 10.865 -11.731 -12.656 1.00 53.22 74 GLU A C 1
ATOM 595 O O . GLU A 1 74 ? 12.072 -11.439 -12.728 1.00 53.22 74 GLU A O 1
ATOM 600 N N . SER A 1 75 ? 10.232 -11.874 -11.499 1.00 58.38 75 SER A N 1
ATOM 601 C CA . SER A 1 75 ? 10.896 -11.921 -10.213 1.00 58.38 75 SER A CA 1
ATOM 602 C C . SER A 1 75 ? 11.673 -13.228 -10.179 1.00 58.38 75 SER A C 1
ATOM 604 O O . SER A 1 75 ? 11.178 -14.240 -9.689 1.00 58.38 75 SER A O 1
ATOM 606 N N . THR A 1 76 ? 12.852 -13.228 -10.796 1.00 76.50 76 THR A N 1
ATOM 607 C CA . THR A 1 76 ? 13.747 -14.373 -10.773 1.00 76.50 76 THR A CA 1
ATOM 608 C C . THR A 1 76 ? 14.303 -14.536 -9.365 1.00 76.50 76 THR A C 1
ATOM 610 O O . THR A 1 76 ? 14.402 -13.572 -8.593 1.00 76.50 76 THR A O 1
ATOM 613 N N . VAL A 1 77 ? 14.694 -15.763 -9.034 1.00 78.31 77 VAL A N 1
ATOM 614 C CA . VAL A 1 77 ? 15.309 -16.093 -7.744 1.00 78.31 77 VAL A CA 1
ATOM 615 C C . VAL A 1 77 ? 16.540 -15.212 -7.497 1.00 78.31 77 VAL A C 1
ATOM 617 O O . VAL A 1 77 ? 16.739 -14.721 -6.390 1.00 78.31 77 VAL A O 1
ATOM 620 N N . GLU A 1 78 ? 17.308 -14.897 -8.541 1.00 80.06 78 GLU A N 1
ATOM 621 C CA . GLU A 1 78 ? 18.493 -14.036 -8.480 1.00 80.06 78 GLU A CA 1
ATOM 622 C C . GLU A 1 78 ? 18.149 -12.595 -8.089 1.00 80.06 78 GLU A C 1
ATOM 624 O O . GLU A 1 78 ? 18.863 -11.990 -7.291 1.00 80.06 78 GLU A O 1
ATOM 629 N N . ARG A 1 79 ? 17.043 -12.037 -8.603 1.00 69.25 79 ARG A N 1
ATOM 630 C CA . ARG A 1 79 ? 16.592 -10.686 -8.230 1.00 69.25 79 ARG A CA 1
ATOM 631 C C . ARG A 1 79 ? 16.102 -10.640 -6.788 1.00 69.25 79 ARG A C 1
ATOM 633 O O . ARG A 1 79 ? 16.429 -9.693 -6.074 1.00 69.25 79 ARG A O 1
ATOM 640 N N . CYS A 1 80 ? 15.366 -11.661 -6.348 1.00 72.50 80 CYS A N 1
ATOM 641 C CA . CYS A 1 80 ? 14.950 -11.793 -4.951 1.00 72.50 80 CYS A CA 1
ATOM 642 C C . CYS A 1 80 ? 16.164 -11.900 -4.021 1.00 72.50 80 CYS A C 1
ATOM 644 O O . CYS A 1 80 ? 16.23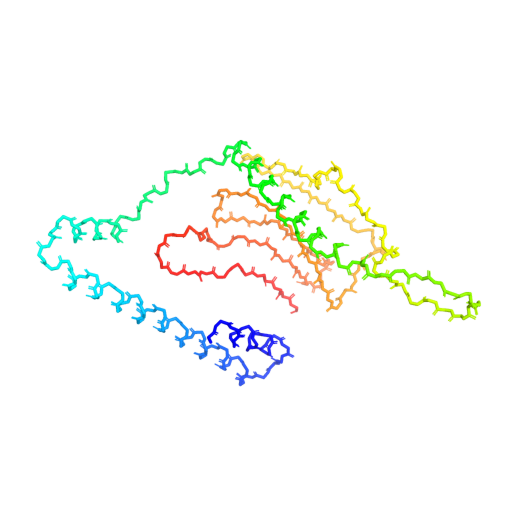1 -11.188 -3.022 1.00 72.50 80 CYS A O 1
ATOM 646 N N . ASN A 1 81 ? 17.156 -12.711 -4.385 1.00 81.81 81 ASN A N 1
ATOM 647 C CA . ASN A 1 81 ? 18.392 -12.857 -3.620 1.00 81.81 81 ASN A CA 1
ATOM 648 C C . ASN A 1 81 ? 19.197 -11.551 -3.583 1.00 81.81 81 ASN A C 1
ATOM 650 O O . ASN A 1 81 ? 19.599 -11.113 -2.511 1.00 81.81 81 ASN A O 1
ATOM 654 N N . SER A 1 82 ? 19.337 -10.861 -4.718 1.00 82.38 82 SER A N 1
ATOM 655 C CA . SER A 1 82 ? 20.024 -9.566 -4.787 1.00 82.38 82 SER A CA 1
ATOM 656 C C . SER A 1 82 ? 19.345 -8.503 -3.918 1.00 82.38 82 SER A C 1
ATOM 658 O O . SER A 1 82 ? 20.016 -7.766 -3.192 1.00 82.38 82 SER A O 1
ATOM 660 N N . PHE A 1 83 ? 18.010 -8.454 -3.928 1.00 79.00 83 PHE A N 1
ATOM 661 C CA . PHE A 1 83 ? 17.253 -7.584 -3.033 1.00 79.00 83 PHE A CA 1
ATOM 662 C C . PHE A 1 83 ? 17.497 -7.936 -1.559 1.00 79.00 83 PHE A C 1
ATOM 664 O O . PHE A 1 83 ? 17.732 -7.041 -0.744 1.00 79.00 83 PHE A O 1
ATOM 671 N N . MET A 1 84 ? 17.479 -9.227 -1.218 1.00 78.69 84 MET A N 1
ATOM 672 C CA . MET A 1 84 ? 17.740 -9.700 0.142 1.00 78.69 84 MET A CA 1
ATOM 673 C C . MET A 1 84 ? 19.145 -9.324 0.616 1.00 78.69 84 MET A C 1
ATOM 675 O O . MET A 1 84 ? 19.303 -8.858 1.745 1.00 78.69 84 MET A O 1
ATOM 679 N N . ASP A 1 85 ? 20.153 -9.458 -0.239 1.00 82.75 85 ASP A N 1
ATOM 680 C CA . ASP A 1 85 ? 21.533 -9.106 0.091 1.00 82.75 85 ASP A CA 1
ATOM 681 C C . ASP A 1 85 ? 21.723 -7.595 0.225 1.00 82.75 85 ASP A C 1
ATOM 683 O O . ASP A 1 85 ? 22.351 -7.134 1.182 1.00 82.75 85 ASP A O 1
ATOM 687 N N . PHE A 1 86 ? 21.109 -6.803 -0.659 1.00 89.12 86 PHE A N 1
ATOM 688 C CA . PHE A 1 86 ? 21.072 -5.347 -0.523 1.00 89.12 86 PHE A CA 1
ATOM 689 C C . PHE A 1 86 ? 20.440 -4.929 0.809 1.00 89.12 86 PHE A C 1
ATOM 691 O O . PHE A 1 86 ? 20.986 -4.089 1.530 1.00 89.12 86 PHE A O 1
ATOM 698 N N . PHE A 1 87 ? 19.305 -5.533 1.164 1.00 83.62 87 PHE A N 1
ATOM 699 C CA . PHE A 1 87 ? 18.603 -5.236 2.406 1.00 83.62 87 PHE A CA 1
ATOM 700 C C . PHE A 1 87 ? 19.448 -5.604 3.632 1.00 83.62 87 PHE A C 1
ATOM 702 O O . PHE A 1 87 ? 19.627 -4.771 4.522 1.00 83.62 87 PHE A O 1
ATOM 709 N N . ARG A 1 88 ? 20.042 -6.806 3.650 1.00 82.50 88 ARG A N 1
ATOM 710 C CA . ARG A 1 88 ? 20.970 -7.250 4.704 1.00 82.50 88 ARG A CA 1
ATOM 711 C C . ARG A 1 88 ? 22.154 -6.300 4.844 1.00 82.50 88 ARG A C 1
ATOM 713 O O . ARG A 1 88 ? 22.458 -5.864 5.950 1.00 82.50 88 ARG A O 1
ATOM 720 N N . SER A 1 89 ? 22.781 -5.933 3.728 1.00 89.75 89 SER A N 1
ATOM 721 C CA . SER A 1 89 ? 23.915 -5.007 3.706 1.00 89.75 89 SER A CA 1
ATOM 722 C C . SER A 1 89 ? 23.539 -3.641 4.281 1.00 89.75 89 SER A C 1
ATOM 724 O O . SER A 1 89 ? 24.247 -3.091 5.125 1.00 89.75 89 SER A O 1
ATOM 726 N N . LYS A 1 90 ? 22.376 -3.105 3.902 1.00 83.94 90 LYS A N 1
ATOM 727 C CA . LYS A 1 90 ? 21.887 -1.821 4.410 1.00 83.94 90 LYS A CA 1
ATOM 728 C C . LYS A 1 90 ? 21.580 -1.863 5.910 1.00 83.94 90 LYS A C 1
ATOM 730 O O . LYS A 1 90 ? 21.947 -0.932 6.623 1.00 83.94 90 LYS A O 1
ATOM 735 N N . VAL A 1 91 ? 20.951 -2.936 6.396 1.00 80.25 91 VAL A N 1
ATOM 736 C CA . VAL A 1 91 ? 20.693 -3.146 7.832 1.00 80.25 91 VAL A CA 1
ATOM 737 C C . VAL A 1 91 ? 22.005 -3.252 8.607 1.00 80.25 91 VAL A C 1
ATOM 739 O O . VAL A 1 91 ? 22.154 -2.597 9.637 1.00 80.25 91 VAL A O 1
ATOM 742 N N . ASN A 1 92 ? 22.971 -4.014 8.093 1.00 83.62 92 ASN A N 1
ATOM 743 C CA . ASN A 1 92 ? 24.285 -4.152 8.716 1.00 83.62 92 ASN A CA 1
ATOM 744 C C . ASN A 1 92 ? 25.020 -2.812 8.774 1.00 83.62 92 ASN A C 1
ATOM 746 O O . ASN A 1 92 ? 25.516 -2.455 9.833 1.00 83.62 92 ASN A O 1
ATOM 750 N N . ASN A 1 93 ? 25.002 -2.017 7.700 1.00 86.38 93 ASN A N 1
ATOM 751 C CA . ASN A 1 93 ? 25.594 -0.677 7.700 1.00 86.38 93 ASN A CA 1
ATOM 752 C C . ASN A 1 93 ? 24.988 0.235 8.778 1.00 86.38 93 ASN A C 1
ATOM 754 O O . ASN A 1 93 ? 25.719 0.936 9.477 1.00 86.38 93 ASN A O 1
ATOM 758 N N . ILE A 1 94 ? 23.664 0.197 8.963 1.00 84.94 94 ILE A N 1
ATOM 759 C CA . ILE A 1 94 ? 22.995 0.961 10.026 1.00 84.94 94 ILE A CA 1
ATOM 760 C C . ILE A 1 94 ? 23.435 0.452 11.406 1.00 84.94 94 ILE A C 1
ATOM 762 O O . ILE A 1 94 ? 23.798 1.256 12.261 1.00 84.94 94 ILE A O 1
ATOM 766 N N . ARG A 1 95 ? 23.471 -0.866 11.626 1.00 80.19 95 ARG A N 1
ATOM 767 C CA . ARG A 1 95 ? 23.932 -1.452 12.898 1.00 80.19 95 ARG A CA 1
ATOM 768 C C . ARG A 1 95 ? 25.383 -1.084 13.202 1.00 80.19 95 ARG A C 1
ATOM 770 O O . ARG A 1 95 ? 25.658 -0.599 14.293 1.00 80.19 95 ARG A O 1
ATOM 777 N N . CYS A 1 96 ? 26.282 -1.208 12.227 1.00 77.94 96 CYS A N 1
ATOM 778 C CA . CYS A 1 96 ? 27.680 -0.800 12.359 1.00 77.94 96 CYS A CA 1
ATOM 779 C C . CYS A 1 96 ? 27.809 0.688 12.710 1.00 77.94 96 CYS A C 1
ATOM 781 O O . CYS A 1 96 ? 28.614 1.037 13.570 1.00 77.94 96 CYS A O 1
ATOM 783 N N . SER A 1 97 ? 26.989 1.557 12.108 1.00 78.12 97 SER A N 1
ATOM 784 C CA . SER A 1 97 ? 26.997 2.992 12.426 1.00 78.12 97 SER A CA 1
ATOM 785 C C . SER A 1 97 ? 26.568 3.304 13.866 1.00 78.12 97 SER A C 1
ATOM 787 O O . SER A 1 97 ? 27.041 4.278 14.442 1.00 78.12 97 SER A O 1
ATOM 789 N N . ILE A 1 98 ? 25.719 2.463 14.464 1.00 77.62 98 ILE A N 1
ATOM 790 C CA . ILE A 1 98 ? 25.239 2.612 15.846 1.00 77.62 98 ILE A CA 1
ATOM 791 C C . ILE A 1 98 ? 26.238 1.999 16.840 1.00 77.62 98 ILE A C 1
ATOM 793 O O . ILE A 1 98 ? 26.496 2.571 17.894 1.00 77.62 98 ILE A O 1
ATOM 797 N N . SER A 1 99 ? 26.831 0.849 16.513 1.00 69.31 99 SER A N 1
ATOM 798 C CA . SER A 1 99 ? 27.806 0.175 17.381 1.00 69.31 99 SER A CA 1
ATOM 799 C C . SER A 1 99 ? 29.179 0.862 17.385 1.00 69.31 99 SER A C 1
ATOM 801 O O . SER A 1 99 ? 29.895 0.790 18.382 1.00 69.31 99 SER A O 1
ATOM 803 N N . GLY A 1 100 ? 29.537 1.569 16.307 1.00 57.66 100 GLY A N 1
ATOM 804 C CA . GLY A 1 100 ? 30.811 2.281 16.162 1.00 57.66 100 GLY A CA 1
ATOM 805 C C . GLY A 1 100 ? 30.966 3.554 17.005 1.00 57.66 100 GLY A C 1
ATOM 806 O O . GLY A 1 100 ? 32.062 4.105 17.047 1.00 57.66 100 GLY A O 1
ATOM 807 N N . SER A 1 101 ? 29.923 4.024 17.702 1.00 50.16 101 SER A N 1
ATOM 808 C CA . SER A 1 101 ? 29.991 5.229 18.549 1.00 50.16 101 SER A CA 1
ATOM 809 C C . SER A 1 101 ? 30.296 4.952 20.029 1.00 50.16 101 SER A C 1
ATOM 811 O O . SER A 1 101 ? 30.093 5.827 20.867 1.00 50.16 101 SER A O 1
ATOM 813 N N . SER A 1 102 ? 30.774 3.753 20.376 1.00 50.84 102 SER A N 1
ATOM 814 C CA . SER A 1 102 ? 31.094 3.375 21.762 1.00 50.84 102 SER A CA 1
ATOM 815 C C . SER A 1 102 ? 32.605 3.410 22.030 1.00 50.84 102 SER A C 1
ATOM 817 O O . SER A 1 102 ? 33.234 2.376 22.231 1.00 50.84 102 SER A O 1
ATOM 819 N N . SER A 1 103 ? 33.208 4.597 22.040 1.00 50.53 103 SER A N 1
ATOM 820 C CA . SER A 1 103 ? 34.482 4.854 22.732 1.00 50.53 103 SER A CA 1
ATOM 821 C C . SER A 1 103 ? 34.232 6.055 23.657 1.00 50.53 103 SER A C 1
ATOM 823 O O . SER A 1 103 ? 33.718 7.074 23.214 1.00 50.53 103 SER A O 1
ATOM 825 N N . LEU A 1 104 ? 34.403 5.986 24.982 1.00 40.19 104 LEU A N 1
ATOM 826 C CA . LEU A 1 104 ? 35.611 5.660 25.745 1.00 40.19 104 LEU A CA 1
ATOM 827 C C . LEU A 1 104 ? 35.266 5.110 27.164 1.00 40.19 104 LEU A C 1
ATOM 829 O O . LEU A 1 104 ? 34.271 5.499 27.765 1.00 40.19 104 LEU A O 1
ATOM 833 N N . SER A 1 105 ? 36.135 4.210 27.641 1.00 40.22 105 SER A N 1
ATOM 834 C CA . SER A 1 105 ? 36.385 3.521 28.937 1.00 40.22 105 SER A CA 1
ATOM 835 C C . SER A 1 105 ? 35.583 3.791 30.244 1.00 40.22 105 SER A C 1
ATOM 837 O O . SER A 1 105 ? 35.340 4.942 30.592 1.00 40.22 105 SER A O 1
ATOM 839 N N . PRO A 1 106 ? 35.360 2.751 31.094 1.00 52.53 106 PRO A N 1
ATOM 840 C CA . PRO A 1 106 ? 35.103 2.860 32.545 1.00 52.53 106 PRO A CA 1
ATOM 841 C C . PRO A 1 106 ? 36.408 2.620 33.362 1.00 52.53 106 PRO A C 1
ATOM 843 O O . PRO A 1 106 ? 37.315 1.965 32.843 1.00 52.53 106 PRO A O 1
ATOM 846 N N . PRO A 1 107 ? 36.559 3.107 34.618 1.00 50.31 107 PRO A N 1
ATOM 847 C CA . PRO A 1 107 ? 35.944 2.414 35.762 1.00 50.31 107 PRO A CA 1
ATOM 848 C C . PRO A 1 107 ? 35.509 3.319 36.934 1.00 50.31 107 PRO A C 1
ATOM 850 O O . PRO A 1 107 ? 36.022 4.414 37.117 1.00 50.31 107 PRO A O 1
ATOM 853 N N . VAL A 1 108 ? 34.583 2.822 37.760 1.00 36.31 108 VAL A N 1
ATOM 854 C CA . VAL A 1 108 ? 34.693 2.696 39.231 1.00 36.31 108 VAL A CA 1
ATOM 855 C C . VAL A 1 108 ? 33.388 2.086 39.768 1.00 36.31 108 VAL A C 1
ATOM 857 O O . VAL A 1 108 ? 32.282 2.411 39.345 1.00 36.31 108 VAL A O 1
ATOM 860 N N . PHE A 1 109 ? 33.584 1.134 40.677 1.00 43.72 109 PHE A N 1
ATOM 861 C CA . PHE A 1 109 ? 32.616 0.359 41.446 1.00 43.72 109 PHE A CA 1
ATOM 862 C C . PHE A 1 109 ? 31.615 1.215 42.244 1.00 43.72 109 PHE A C 1
ATOM 864 O O . PHE A 1 109 ? 32.041 2.117 42.958 1.00 43.72 109 PHE A O 1
ATOM 871 N N . ASN A 1 110 ? 30.327 0.834 42.253 1.00 43.97 110 ASN A N 1
ATOM 872 C CA . ASN A 1 110 ? 29.506 0.773 43.480 1.00 43.97 110 ASN A CA 1
ATOM 873 C C . ASN A 1 110 ? 28.202 -0.040 43.256 1.00 43.97 110 ASN A C 1
ATOM 875 O O . ASN A 1 110 ? 27.711 -0.081 42.124 1.00 43.97 110 ASN A O 1
ATOM 879 N N . PRO A 1 111 ? 27.635 -0.705 44.287 1.00 45.59 111 PRO A N 1
ATOM 880 C CA . PRO A 1 111 ? 26.547 -1.662 44.141 1.00 45.59 111 PRO A CA 1
ATOM 881 C C . PRO A 1 111 ? 25.165 -0.982 44.115 1.00 45.59 111 PRO A C 1
ATOM 883 O O . PRO A 1 111 ? 24.913 -0.046 44.864 1.00 45.59 111 PRO A O 1
ATOM 886 N N . SER A 1 112 ? 24.305 -1.500 43.229 1.00 40.50 112 SER A N 1
ATOM 887 C CA . SER A 1 112 ? 22.825 -1.531 43.178 1.00 40.50 112 SER A CA 1
ATOM 888 C C . SER A 1 112 ? 22.004 -0.516 44.007 1.00 40.50 112 SER A C 1
ATOM 890 O O . SER A 1 112 ? 22.183 -0.432 45.219 1.00 40.50 112 SER A O 1
ATOM 892 N N . PRO A 1 113 ? 20.939 0.093 43.427 1.00 48.97 113 PRO A N 1
ATOM 893 C CA . PRO A 1 113 ? 19.758 -0.698 43.045 1.00 48.97 113 PRO A CA 1
ATOM 894 C C . PRO A 1 113 ? 19.026 -0.296 41.743 1.00 48.97 113 PRO A C 1
ATOM 896 O O . PRO A 1 113 ? 18.891 0.872 41.402 1.00 48.97 113 PRO A O 1
ATOM 899 N N . ARG A 1 114 ? 18.462 -1.328 41.091 1.00 48.72 114 ARG A N 1
ATOM 900 C CA . ARG A 1 114 ? 17.485 -1.333 39.976 1.00 48.72 114 ARG A CA 1
ATOM 901 C C . ARG A 1 114 ? 17.921 -0.650 38.671 1.00 48.72 114 ARG A C 1
ATOM 903 O O . ARG A 1 114 ? 17.593 0.498 38.393 1.00 48.72 114 ARG A O 1
ATOM 910 N N . ARG A 1 115 ? 18.572 -1.442 37.811 1.00 49.34 115 ARG A N 1
ATOM 911 C CA . ARG A 1 115 ? 18.773 -1.133 36.389 1.00 49.34 115 ARG A CA 1
ATOM 912 C C . ARG A 1 115 ? 17.444 -1.223 35.627 1.00 49.34 115 ARG A C 1
ATOM 914 O O . ARG A 1 115 ? 16.789 -2.262 35.655 1.00 49.34 115 ARG A O 1
ATOM 921 N N . LEU A 1 116 ? 17.080 -0.145 34.935 1.00 45.84 116 LEU A N 1
ATOM 922 C CA . LEU A 1 116 ? 16.196 -0.200 33.766 1.00 45.84 116 LEU A CA 1
ATOM 923 C C . LEU A 1 116 ? 16.894 -1.033 32.676 1.00 45.84 116 LEU A C 1
ATOM 925 O O . LEU A 1 116 ? 18.112 -0.885 32.540 1.00 45.84 116 LEU A O 1
ATOM 929 N N . PRO A 1 117 ? 16.177 -1.881 31.914 1.00 49.06 117 PRO A N 1
ATOM 930 C CA . PRO A 1 117 ? 16.801 -2.655 30.850 1.00 49.06 117 PRO A CA 1
ATOM 931 C C . PRO A 1 117 ? 17.410 -1.699 29.818 1.00 49.06 117 PRO A C 1
ATOM 933 O O . PRO A 1 117 ? 16.716 -0.877 29.215 1.00 49.06 117 PRO A O 1
ATOM 936 N N . SER A 1 118 ? 18.729 -1.782 29.673 1.00 49.72 118 SER A N 1
ATOM 937 C CA . SER A 1 118 ? 19.505 -1.077 28.657 1.00 49.72 118 SER A CA 1
ATOM 938 C C . SER A 1 118 ? 19.260 -1.734 27.301 1.00 49.72 118 SER A C 1
ATOM 940 O O . SER A 1 118 ? 18.994 -2.930 27.226 1.00 49.72 118 SER A O 1
ATOM 942 N N . LEU A 1 119 ? 19.404 -0.988 26.202 1.00 49.41 119 LEU A N 1
ATOM 943 C CA . LEU A 1 119 ? 19.282 -1.529 24.838 1.00 49.41 119 LEU A CA 1
ATOM 944 C C . LEU A 1 119 ? 20.230 -2.717 24.564 1.00 49.41 119 LEU A C 1
ATOM 946 O O . LEU A 1 119 ? 19.980 -3.507 23.662 1.00 49.41 119 LEU A O 1
ATOM 950 N N . SER A 1 120 ? 21.293 -2.845 25.359 1.00 53.59 120 SER A N 1
ATOM 951 C CA . SER A 1 120 ? 22.261 -3.945 25.346 1.00 53.59 120 SER A CA 1
ATOM 952 C C . SER A 1 120 ? 21.818 -5.203 26.111 1.00 53.59 120 SER A C 1
ATOM 954 O O . SER A 1 120 ? 22.470 -6.233 25.986 1.00 53.59 120 SER A O 1
ATOM 956 N N . ASP A 1 121 ? 20.747 -5.128 26.909 1.00 46.47 121 ASP A N 1
ATOM 957 C CA . ASP A 1 121 ? 20.175 -6.273 27.640 1.00 46.47 121 ASP A CA 1
ATOM 958 C C . ASP A 1 121 ? 19.195 -7.074 26.765 1.00 46.47 121 ASP A C 1
ATOM 960 O O . ASP A 1 121 ? 18.757 -8.164 27.135 1.00 46.47 121 ASP A O 1
ATOM 964 N N . PHE A 1 122 ? 18.857 -6.552 25.581 1.00 51.59 122 PHE A N 1
ATOM 965 C CA . PHE A 1 122 ? 18.140 -7.306 24.566 1.00 51.59 122 PHE A CA 1
ATOM 966 C C . PHE A 1 122 ? 19.124 -8.230 23.861 1.00 51.59 122 PHE A C 1
ATOM 968 O O . PHE A 1 122 ? 20.065 -7.779 23.209 1.00 51.59 122 PHE A O 1
ATOM 975 N N . THR A 1 123 ? 18.898 -9.536 23.982 1.00 44.19 123 THR A N 1
ATOM 976 C CA . THR A 1 123 ? 19.641 -10.526 23.209 1.00 44.19 123 THR A CA 1
ATOM 977 C C . THR A 1 123 ? 19.439 -10.225 21.727 1.00 44.19 123 THR A C 1
ATOM 979 O O . THR A 1 123 ? 18.307 -10.206 21.237 1.00 44.19 123 THR A O 1
ATOM 982 N N . GLU A 1 124 ? 20.533 -9.965 21.012 1.00 52.41 124 GLU A N 1
ATOM 983 C CA . GLU A 1 124 ? 20.516 -9.897 19.559 1.00 52.41 124 GLU A CA 1
ATOM 984 C C . GLU A 1 124 ? 19.987 -11.238 19.045 1.00 52.41 124 GLU A C 1
ATOM 986 O O . GLU A 1 124 ? 20.643 -12.274 19.165 1.00 52.41 124 GLU A O 1
ATOM 991 N N . VAL A 1 125 ? 18.770 -11.238 18.496 1.00 42.31 125 VAL A N 1
ATOM 992 C CA . VAL A 1 125 ? 18.291 -12.379 17.723 1.00 42.31 125 VAL A CA 1
ATOM 993 C C . VAL A 1 125 ? 19.180 -12.425 16.488 1.00 42.31 125 VAL A C 1
ATOM 995 O O . VAL A 1 125 ? 18.949 -11.697 15.520 1.00 42.31 125 VAL A O 1
ATOM 998 N N . GLN A 1 126 ? 20.219 -13.260 16.524 1.00 44.22 126 GLN A N 1
ATOM 999 C CA . GLN A 1 126 ? 20.916 -13.692 15.322 1.00 44.22 126 GLN A CA 1
ATOM 1000 C C . GLN A 1 126 ? 19.881 -14.400 14.444 1.00 44.22 126 GLN A C 1
ATOM 1002 O O . GLN A 1 126 ? 19.651 -15.604 14.556 1.00 44.22 126 GLN A O 1
ATOM 1007 N N . GLN A 1 127 ? 19.203 -13.645 13.578 1.00 46.00 127 GLN A N 1
ATOM 1008 C CA . GLN A 1 127 ? 18.376 -14.197 12.512 1.00 46.00 127 GLN A CA 1
ATOM 1009 C C . GLN A 1 127 ? 19.312 -14.800 11.455 1.00 46.00 127 GLN A C 1
ATOM 1011 O O . GLN A 1 127 ? 19.522 -14.244 10.383 1.00 46.00 127 GLN A O 1
ATOM 1016 N N . SER A 1 128 ? 19.901 -15.946 11.805 1.00 49.38 128 SER A N 1
ATOM 1017 C CA . SER A 1 128 ? 20.578 -16.883 10.901 1.00 49.38 128 SER A CA 1
ATOM 1018 C C . SER A 1 128 ? 19.586 -17.519 9.916 1.00 49.38 128 SER A C 1
ATOM 1020 O O . SER A 1 128 ? 19.949 -17.970 8.834 1.00 49.38 128 SER A O 1
ATOM 1022 N N . HIS A 1 129 ? 18.297 -17.487 10.249 1.00 43.84 129 HIS A N 1
ATOM 1023 C CA . HIS A 1 129 ? 17.235 -18.036 9.429 1.00 43.84 129 HIS A CA 1
ATOM 1024 C C . HIS A 1 129 ? 16.388 -16.877 8.914 1.00 43.84 129 HIS A C 1
ATOM 1026 O O . HIS A 1 129 ? 15.874 -16.071 9.692 1.00 43.84 129 HIS A O 1
ATOM 1032 N N . THR A 1 130 ? 16.261 -16.779 7.592 1.00 53.59 130 THR A N 1
ATOM 1033 C CA . THR A 1 130 ? 15.169 -16.039 6.957 1.00 53.59 130 THR A CA 1
ATOM 1034 C C . THR A 1 130 ? 13.872 -16.366 7.698 1.00 53.59 130 THR A C 1
ATOM 1036 O O . THR A 1 130 ? 13.646 -17.536 8.010 1.00 53.59 130 THR A O 1
ATOM 1039 N N . GLY A 1 131 ? 13.040 -15.368 8.012 1.00 66.44 131 GLY A N 1
ATOM 1040 C CA . GLY A 1 131 ? 11.728 -15.635 8.609 1.00 66.44 131 GLY A CA 1
ATOM 1041 C C . GLY A 1 131 ? 10.969 -16.707 7.815 1.00 66.44 131 GLY A C 1
ATOM 1042 O O . GLY A 1 131 ? 11.174 -16.850 6.605 1.00 66.44 131 GLY A O 1
ATOM 1043 N N . THR A 1 132 ? 10.128 -17.489 8.493 1.00 77.62 132 THR A N 1
ATOM 1044 C CA . THR A 1 132 ? 9.359 -18.569 7.860 1.00 77.62 132 THR A CA 1
ATOM 1045 C C . THR A 1 132 ? 8.592 -18.029 6.653 1.00 77.62 132 THR A C 1
ATOM 1047 O O . THR A 1 132 ? 7.776 -17.121 6.791 1.00 77.62 132 THR A O 1
ATOM 1050 N N . THR A 1 133 ? 8.880 -18.568 5.468 1.00 83.19 133 THR A N 1
ATOM 1051 C CA . THR A 1 133 ? 8.310 -18.116 4.192 1.00 83.19 133 THR A CA 1
ATOM 1052 C C . THR A 1 133 ? 7.457 -19.229 3.597 1.00 83.19 133 THR A C 1
ATOM 1054 O O . THR A 1 133 ? 7.889 -20.379 3.553 1.00 83.19 133 THR A O 1
ATOM 1057 N N . TYR A 1 134 ? 6.262 -18.883 3.121 1.00 82.94 134 TYR A N 1
ATOM 1058 C CA . TYR A 1 134 ? 5.329 -19.809 2.481 1.00 82.94 134 TYR A CA 1
ATOM 1059 C C . TYR A 1 134 ? 5.100 -19.410 1.024 1.00 82.94 134 TYR A C 1
ATOM 1061 O O . TYR A 1 134 ? 5.042 -18.223 0.704 1.00 82.94 134 TYR A O 1
ATOM 1069 N N . ILE A 1 135 ? 4.958 -20.405 0.146 1.00 86.31 135 ILE A N 1
ATOM 1070 C CA . ILE A 1 135 ? 4.686 -20.205 -1.280 1.00 86.31 135 ILE A CA 1
ATOM 1071 C C . ILE A 1 135 ? 3.274 -20.709 -1.574 1.00 86.31 135 ILE A C 1
ATOM 1073 O O . ILE A 1 135 ? 2.975 -21.888 -1.387 1.00 86.31 135 ILE A O 1
ATOM 1077 N N . PHE A 1 136 ? 2.419 -19.809 -2.055 1.00 87.94 136 PHE A N 1
ATOM 1078 C CA . PHE A 1 136 ? 1.041 -20.100 -2.442 1.00 87.94 136 PHE A CA 1
ATOM 1079 C C . PHE A 1 136 ? 0.999 -20.340 -3.956 1.00 87.94 136 PHE A C 1
ATOM 1081 O O . PHE A 1 136 ? 1.335 -19.457 -4.743 1.00 87.94 136 PHE A O 1
ATOM 1088 N N . GLY A 1 137 ? 0.647 -21.562 -4.365 1.00 81.44 137 GLY A N 1
ATOM 1089 C CA . GLY A 1 137 ? 0.588 -21.955 -5.775 1.00 81.44 137 GLY A CA 1
ATOM 1090 C C . GLY A 1 137 ? -0.648 -21.419 -6.510 1.00 81.44 137 GLY A C 1
ATOM 1091 O O . GLY A 1 137 ? -1.481 -20.715 -5.948 1.00 81.44 137 GLY A O 1
ATOM 1092 N N . AR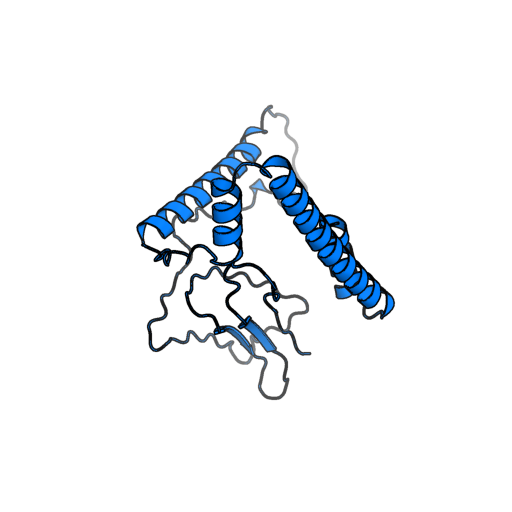G A 1 138 ? -0.809 -21.811 -7.781 1.00 76.12 138 ARG A N 1
ATOM 1093 C CA . ARG A 1 138 ? -1.884 -21.328 -8.678 1.00 76.12 138 ARG A CA 1
ATOM 1094 C C . ARG A 1 138 ? -3.313 -21.604 -8.179 1.00 76.12 138 ARG A C 1
ATOM 1096 O O . ARG A 1 138 ? -4.231 -20.908 -8.590 1.00 76.12 138 ARG A O 1
ATOM 1103 N N . GLY A 1 139 ? -3.499 -22.605 -7.317 1.00 77.94 139 GLY A N 1
ATOM 1104 C CA . GLY A 1 139 ? -4.787 -22.932 -6.687 1.00 77.94 139 GLY A CA 1
ATOM 1105 C C . GLY A 1 139 ? -5.056 -22.194 -5.372 1.00 77.94 139 GLY A C 1
ATOM 1106 O O . GLY A 1 139 ? -6.071 -22.457 -4.736 1.00 77.94 139 GLY A O 1
ATOM 1107 N N . GLY A 1 140 ? -4.148 -21.307 -4.952 1.00 78.75 140 GLY A N 1
ATOM 1108 C CA . GLY A 1 140 ? -4.145 -20.735 -3.611 1.00 78.75 140 GLY A CA 1
ATOM 1109 C C . GLY A 1 140 ? -3.712 -21.747 -2.546 1.00 78.75 140 GLY A C 1
ATOM 1110 O O . GLY A 1 140 ? -3.466 -22.922 -2.815 1.00 78.75 140 GLY A O 1
ATOM 1111 N N . ALA A 1 141 ? -3.586 -21.263 -1.319 1.00 82.81 141 ALA A N 1
ATOM 1112 C CA . ALA A 1 141 ? -3.477 -22.068 -0.109 1.00 82.81 141 ALA A CA 1
ATOM 1113 C C . ALA A 1 141 ? -4.009 -21.233 1.063 1.00 82.81 141 ALA A C 1
ATOM 1115 O O . ALA A 1 141 ? -4.122 -20.011 0.953 1.00 82.81 141 ALA A O 1
ATOM 1116 N N . LEU A 1 142 ? -4.346 -21.884 2.173 1.00 88.56 142 LEU A N 1
ATOM 1117 C CA . LEU A 1 142 ? -4.846 -21.220 3.371 1.00 88.56 142 LEU A CA 1
ATOM 1118 C C . LEU A 1 142 ? -4.083 -21.739 4.583 1.00 88.56 142 LEU A C 1
ATOM 1120 O O . LEU A 1 142 ? -3.960 -22.947 4.779 1.00 88.56 142 LEU A O 1
ATOM 1124 N N . ILE A 1 143 ? -3.574 -20.813 5.388 1.00 91.44 143 ILE A N 1
ATOM 1125 C CA . ILE A 1 143 ? -2.981 -21.113 6.687 1.00 91.44 143 ILE A CA 1
ATOM 1126 C C . ILE A 1 143 ? -3.918 -20.528 7.731 1.00 91.44 143 ILE A C 1
ATOM 1128 O O . ILE A 1 143 ? -4.157 -19.322 7.747 1.00 91.44 143 ILE A O 1
ATOM 1132 N N . THR A 1 144 ? -4.439 -21.385 8.601 1.00 92.88 144 THR A N 1
ATOM 1133 C CA . THR A 1 144 ? -5.388 -20.985 9.638 1.00 92.88 144 THR A CA 1
ATOM 1134 C C . THR A 1 144 ? -4.772 -21.213 11.004 1.00 92.88 144 THR A C 1
ATOM 1136 O O . THR A 1 144 ? -4.278 -22.297 11.307 1.00 92.88 144 THR A O 1
ATOM 1139 N N . TYR A 1 145 ? -4.847 -20.189 11.845 1.00 92.00 145 TYR A N 1
ATOM 1140 C CA . TYR A 1 145 ? -4.561 -20.296 13.265 1.00 92.00 145 TYR A CA 1
ATOM 1141 C C . TYR A 1 145 ? -5.844 -20.009 14.040 1.00 92.00 145 TYR A C 1
ATOM 1143 O O . TYR A 1 145 ? -6.505 -19.004 13.797 1.00 92.00 145 TYR A O 1
ATOM 1151 N N . THR A 1 146 ? -6.201 -20.900 14.963 1.00 90.88 146 THR A N 1
ATOM 1152 C CA . THR A 1 146 ? -7.385 -20.742 15.814 1.00 90.88 146 THR A CA 1
ATOM 1153 C C . THR A 1 146 ? -6.949 -20.722 17.269 1.00 90.88 146 THR A C 1
ATOM 1155 O O . THR A 1 146 ? -6.342 -21.680 17.746 1.00 90.88 146 THR A O 1
ATOM 1158 N N . TRP A 1 147 ? -7.273 -19.640 17.976 1.00 88.44 147 TRP A N 1
ATOM 1159 C CA . TRP A 1 147 ? -7.095 -19.569 19.425 1.00 88.44 147 TRP A CA 1
ATOM 1160 C C . TRP A 1 147 ? -7.987 -20.595 20.130 1.00 88.44 147 TRP A C 1
ATOM 1162 O O . TRP A 1 147 ? -9.143 -20.799 19.739 1.00 88.44 147 TRP A O 1
ATOM 1172 N N . ALA A 1 148 ? -7.483 -21.188 21.215 1.00 90.25 148 ALA A N 1
ATOM 1173 C CA . ALA A 1 148 ? -8.322 -21.962 22.121 1.00 90.25 148 ALA A CA 1
ATOM 1174 C C . ALA A 1 148 ? -9.473 -21.079 22.654 1.00 90.25 148 ALA A C 1
ATOM 1176 O O . ALA A 1 148 ? -9.285 -19.868 22.802 1.00 90.25 148 ALA A O 1
ATOM 1177 N N . PRO A 1 149 ? -10.662 -21.638 22.957 1.00 82.50 149 PRO A N 1
ATOM 1178 C CA . PRO A 1 149 ? -11.840 -20.845 23.324 1.00 82.50 149 PRO A CA 1
ATOM 1179 C C . PRO A 1 149 ? -11.615 -19.825 24.450 1.00 82.50 149 PRO A C 1
ATOM 1181 O O . PRO A 1 149 ? -12.201 -18.748 24.407 1.00 82.50 149 PRO A O 1
ATOM 1184 N N . ASN A 1 150 ? -10.740 -20.140 25.409 1.00 86.75 150 ASN A N 1
ATOM 1185 C CA . ASN A 1 150 ? -10.463 -19.299 26.576 1.00 86.75 150 ASN A CA 1
ATOM 1186 C C . ASN A 1 150 ? -9.266 -18.348 26.399 1.00 86.75 150 ASN A C 1
ATOM 1188 O O . ASN A 1 150 ? -9.088 -17.457 27.221 1.00 86.75 150 ASN A O 1
ATOM 1192 N N . ASP A 1 151 ? -8.479 -18.502 25.331 1.00 85.25 151 ASP A N 1
ATOM 1193 C CA . ASP A 1 151 ? -7.245 -17.733 25.100 1.00 85.25 151 ASP A CA 1
ATOM 1194 C C . ASP A 1 151 ? -7.430 -16.639 24.039 1.00 85.25 151 ASP A C 1
ATOM 1196 O O . ASP A 1 151 ? -6.459 -16.111 23.501 1.00 85.25 151 ASP A O 1
ATOM 1200 N N . ARG A 1 152 ? -8.680 -16.305 23.692 1.00 85.06 152 ARG A N 1
ATOM 1201 C CA . ARG A 1 152 ? -8.983 -15.316 22.651 1.00 85.06 152 ARG A CA 1
ATOM 1202 C C . ARG A 1 152 ? -8.591 -13.913 23.127 1.00 85.06 152 ARG A C 1
ATOM 1204 O O . ARG A 1 152 ? -9.207 -13.402 24.065 1.00 85.06 152 ARG A O 1
ATOM 1211 N N . PRO A 1 153 ? -7.598 -13.267 22.494 1.00 86.44 153 PRO A N 1
ATOM 1212 C CA . PRO A 1 153 ? -7.166 -11.946 22.911 1.00 86.44 153 PRO A CA 1
ATOM 1213 C C . PRO A 1 153 ? -8.200 -10.890 22.507 1.00 86.44 153 PRO A C 1
ATOM 1215 O O . PRO A 1 153 ? -8.734 -10.917 21.401 1.00 86.44 153 PRO A O 1
ATOM 1218 N N . SER A 1 154 ? -8.441 -9.930 23.399 1.00 85.94 154 SER A N 1
ATOM 1219 C CA . SER A 1 154 ? -9.134 -8.677 23.091 1.00 85.94 154 SER A CA 1
ATOM 1220 C C . SER A 1 154 ? -8.147 -7.534 23.299 1.00 85.94 154 SER A C 1
ATOM 1222 O O . SER A 1 154 ? -7.641 -7.316 24.404 1.00 85.94 154 SER A O 1
ATOM 1224 N N . THR A 1 155 ? -7.806 -6.846 22.216 1.00 83.12 155 THR A N 1
ATOM 1225 C CA . THR A 1 155 ? -6.733 -5.855 22.167 1.00 83.12 155 THR A CA 1
ATOM 1226 C C . THR A 1 155 ? -7.307 -4.463 21.919 1.00 83.12 155 THR A C 1
ATOM 1228 O O . THR A 1 155 ? -8.321 -4.284 21.256 1.00 83.12 155 THR A O 1
ATOM 1231 N N . ARG A 1 156 ? -6.653 -3.437 22.480 1.00 80.56 156 ARG A N 1
ATOM 1232 C CA . ARG A 1 156 ? -6.968 -2.024 22.182 1.00 80.56 156 ARG A CA 1
ATOM 1233 C C . ARG A 1 156 ? -6.105 -1.445 21.059 1.00 80.56 156 ARG A C 1
ATOM 1235 O O . ARG A 1 156 ? -6.389 -0.355 20.573 1.00 80.56 156 ARG A O 1
ATOM 1242 N N . ALA A 1 157 ? -5.005 -2.117 20.728 1.00 77.81 157 ALA A N 1
ATOM 1243 C CA . ALA A 1 157 ? -4.050 -1.693 19.717 1.00 77.81 157 ALA A CA 1
ATOM 1244 C C . ALA A 1 157 ? -3.305 -2.910 19.163 1.00 77.81 157 ALA A C 1
ATOM 1246 O O . ALA A 1 157 ? -2.663 -3.636 19.925 1.00 77.81 157 ALA A O 1
ATOM 1247 N N . ASP A 1 158 ? -3.332 -3.063 17.842 1.00 82.44 158 ASP A N 1
ATOM 1248 C CA . ASP A 1 158 ? -2.710 -4.180 17.134 1.00 82.44 158 ASP A CA 1
ATOM 1249 C C . ASP A 1 158 ? -1.512 -3.723 16.302 1.00 82.44 158 ASP A C 1
ATOM 1251 O O . ASP A 1 158 ? -1.451 -2.597 15.799 1.00 82.44 158 ASP A O 1
ATOM 1255 N N . ARG A 1 159 ? -0.526 -4.610 16.157 1.00 85.75 159 ARG A N 1
ATOM 1256 C CA . ARG A 1 159 ? 0.630 -4.409 15.278 1.00 85.75 159 ARG A CA 1
ATOM 1257 C C . ARG A 1 159 ? 0.814 -5.652 14.421 1.00 85.75 159 ARG A C 1
ATOM 1259 O O . ARG A 1 159 ? 1.145 -6.710 14.942 1.00 85.75 159 ARG A O 1
ATOM 1266 N N . LEU A 1 160 ? 0.639 -5.498 13.113 1.00 84.50 160 LEU A N 1
ATOM 1267 C CA . LEU A 1 160 ? 0.830 -6.549 12.117 1.00 84.50 160 LEU A CA 1
ATOM 1268 C C . LEU A 1 160 ? 1.930 -6.127 11.137 1.00 84.50 160 LEU A C 1
ATOM 1270 O O . LEU A 1 160 ? 1.930 -4.995 10.654 1.00 84.50 160 LEU A O 1
ATOM 1274 N N . ALA A 1 161 ? 2.858 -7.035 10.840 1.00 84.50 161 ALA A N 1
ATOM 1275 C CA . ALA A 1 161 ? 3.876 -6.850 9.813 1.00 84.50 161 ALA A CA 1
ATOM 1276 C C . ALA A 1 161 ? 4.025 -8.141 9.004 1.00 84.50 161 ALA A C 1
ATOM 1278 O O . ALA A 1 161 ? 4.265 -9.205 9.571 1.00 84.50 161 ALA A O 1
ATOM 1279 N N . VAL A 1 162 ? 3.888 -8.036 7.683 1.00 84.31 162 VAL A N 1
ATOM 1280 C CA . VAL A 1 162 ? 4.002 -9.156 6.743 1.00 84.31 162 VAL A CA 1
ATOM 1281 C C . VAL A 1 162 ? 4.806 -8.691 5.535 1.00 84.31 162 VAL A C 1
ATOM 1283 O O . VAL A 1 162 ? 4.534 -7.630 4.976 1.00 84.31 162 VAL A O 1
ATOM 1286 N N . GLY A 1 163 ? 5.806 -9.478 5.140 1.00 85.75 163 GLY A N 1
ATOM 1287 C CA . GLY A 1 163 ? 6.485 -9.319 3.856 1.00 85.75 163 GLY A CA 1
ATOM 1288 C C . GLY A 1 163 ? 5.835 -10.229 2.821 1.00 85.75 163 GLY A C 1
ATOM 1289 O O . GLY A 1 163 ? 5.638 -11.410 3.094 1.00 85.75 163 GLY A O 1
ATOM 1290 N N . PHE A 1 164 ? 5.504 -9.698 1.645 1.00 86.69 164 PHE A N 1
ATOM 1291 C CA . PHE A 1 164 ? 4.906 -10.475 0.560 1.00 86.69 164 PHE A CA 1
ATOM 1292 C C . PHE A 1 164 ? 5.486 -10.072 -0.800 1.00 86.69 164 PHE A C 1
ATOM 1294 O O . PHE A 1 164 ? 5.992 -8.965 -0.980 1.00 86.69 164 PHE A O 1
ATOM 1301 N N . SER A 1 165 ? 5.396 -10.985 -1.765 1.00 82.12 165 SER A N 1
ATOM 1302 C CA . SER A 1 165 ? 5.698 -10.749 -3.176 1.00 82.12 165 SER A CA 1
ATOM 1303 C C . SER A 1 165 ? 4.635 -11.463 -4.002 1.00 82.12 165 SER A C 1
ATOM 1305 O O . SER A 1 165 ? 4.414 -12.657 -3.819 1.00 82.12 165 SER A O 1
ATOM 1307 N N . THR A 1 166 ? 3.924 -10.731 -4.858 1.00 83.44 166 THR A N 1
ATOM 1308 C CA . THR A 1 166 ? 2.855 -11.294 -5.690 1.00 83.44 166 THR A CA 1
ATOM 1309 C C . THR A 1 166 ? 2.725 -10.533 -7.002 1.00 83.44 166 THR A C 1
ATOM 1311 O O . THR A 1 166 ? 3.086 -9.359 -7.103 1.00 83.44 166 THR A O 1
ATOM 1314 N N . GLN A 1 167 ? 2.198 -11.212 -8.019 1.00 78.88 167 GLN A N 1
ATOM 1315 C CA . GLN A 1 167 ? 1.802 -10.587 -9.278 1.00 78.88 167 GLN A CA 1
ATOM 1316 C C . GLN A 1 167 ? 0.305 -10.260 -9.331 1.00 78.88 167 GLN A C 1
ATOM 1318 O O . GLN A 1 167 ? -0.089 -9.525 -10.239 1.00 78.88 167 GLN A O 1
ATOM 1323 N N . GLN A 1 168 ? -0.493 -10.775 -8.389 1.00 80.19 168 GLN A N 1
ATOM 1324 C CA . GLN A 1 168 ? -1.939 -10.564 -8.343 1.00 80.19 168 GLN A CA 1
ATOM 1325 C C . GLN A 1 168 ? -2.279 -9.101 -8.037 1.00 80.19 168 GLN A C 1
ATOM 1327 O O . GLN A 1 168 ? -1.569 -8.433 -7.285 1.00 80.19 168 GLN A O 1
ATOM 1332 N N . SER A 1 169 ? -3.350 -8.612 -8.659 1.00 82.50 169 SER A N 1
ATOM 1333 C CA . SER A 1 169 ? -3.890 -7.261 -8.467 1.00 82.50 169 SER A CA 1
ATOM 1334 C C . SER A 1 169 ? -4.997 -7.185 -7.427 1.00 82.50 169 SER A C 1
ATOM 1336 O O . SER A 1 169 ? -5.338 -6.092 -6.999 1.00 82.50 169 SER A O 1
ATOM 1338 N N . ASP A 1 170 ? -5.541 -8.335 -7.048 1.00 85.38 170 ASP A N 1
ATOM 1339 C CA . ASP A 1 170 ? -6.572 -8.480 -6.036 1.00 85.38 170 ASP A CA 1
ATOM 1340 C C . ASP A 1 170 ? -6.317 -9.793 -5.290 1.00 85.38 170 ASP A C 1
ATOM 1342 O O . ASP A 1 170 ? -6.155 -10.845 -5.921 1.00 85.38 170 ASP A O 1
ATOM 1346 N N . ALA A 1 171 ? -6.163 -9.705 -3.969 1.00 85.81 171 ALA A N 1
ATOM 1347 C CA . ALA A 1 171 ? -5.921 -10.849 -3.093 1.00 85.81 171 ALA A CA 1
ATOM 1348 C C . ALA A 1 171 ? -6.080 -10.474 -1.614 1.00 85.81 171 ALA A C 1
ATOM 1350 O O . ALA A 1 171 ? -5.617 -9.420 -1.176 1.00 85.81 171 ALA A O 1
ATOM 1351 N N . ILE A 1 172 ? -6.615 -11.392 -0.807 1.00 90.00 172 ILE A N 1
ATOM 1352 C CA . ILE A 1 172 ? -6.566 -11.303 0.658 1.00 90.00 172 ILE A CA 1
ATOM 1353 C C . ILE A 1 172 ? -5.267 -11.955 1.141 1.00 90.00 172 ILE A C 1
ATOM 1355 O O . ILE A 1 172 ? -4.984 -13.103 0.808 1.00 90.00 172 ILE A O 1
ATOM 1359 N N . LEU A 1 173 ? -4.472 -11.217 1.920 1.00 91.38 173 LEU A N 1
ATOM 1360 C CA . LEU A 1 173 ? -3.191 -11.689 2.455 1.00 91.38 173 LEU A CA 1
ATOM 1361 C C . LEU A 1 173 ? -3.336 -12.223 3.880 1.00 91.38 173 LEU A C 1
ATOM 1363 O O . LEU A 1 173 ? -2.792 -13.274 4.207 1.00 91.38 173 LEU A O 1
ATOM 1367 N N . VAL A 1 174 ? -4.043 -11.479 4.733 1.00 93.19 174 VAL A N 1
ATOM 1368 C CA . VAL A 1 174 ? -4.289 -11.844 6.132 1.00 93.19 174 VAL A CA 1
ATOM 1369 C C . VAL A 1 174 ? -5.691 -11.411 6.512 1.00 93.19 174 VAL A C 1
ATOM 1371 O O . VAL A 1 174 ? -6.090 -10.282 6.231 1.00 93.19 174 VAL A O 1
ATOM 1374 N N . GLN A 1 175 ? -6.402 -12.286 7.208 1.00 93.31 175 GLN A N 1
ATOM 1375 C CA . GLN A 1 175 ? -7.691 -11.984 7.804 1.00 93.31 175 GLN A CA 1
ATOM 1376 C C . GLN A 1 175 ? -7.683 -12.448 9.261 1.00 93.31 175 GLN A C 1
ATOM 1378 O O . GLN A 1 175 ? -7.258 -13.564 9.563 1.00 93.31 175 GLN A O 1
ATOM 1383 N N . VAL A 1 176 ? -8.116 -11.571 10.161 1.00 92.88 176 VAL A N 1
ATOM 1384 C CA . VAL A 1 176 ? -8.328 -11.859 11.579 1.00 92.88 176 VAL A CA 1
ATOM 1385 C C . VAL A 1 176 ? -9.798 -11.617 11.861 1.00 92.88 176 VAL A C 1
ATOM 1387 O O . VAL A 1 176 ? -10.285 -10.505 11.672 1.00 92.88 176 VAL A O 1
ATOM 1390 N N . GLU A 1 177 ? -10.495 -12.654 12.302 1.00 90.50 177 GLU A N 1
ATOM 1391 C CA . GLU A 1 177 ? -11.923 -12.598 12.604 1.00 90.50 177 GLU A CA 1
ATOM 1392 C C . GLU A 1 177 ? -12.154 -12.762 14.105 1.00 90.50 177 GLU A C 1
ATOM 1394 O O . GLU A 1 177 ? -11.482 -13.550 14.783 1.00 90.50 177 GLU A O 1
ATOM 1399 N N . SER A 1 178 ? -13.120 -12.011 14.628 1.00 87.25 178 SER A N 1
ATOM 1400 C CA . SER A 1 178 ? -13.624 -12.203 15.981 1.00 87.25 178 SER A CA 1
ATOM 1401 C C . SER A 1 178 ? -14.523 -13.440 16.088 1.00 87.25 178 SER A C 1
ATOM 1403 O O . SER A 1 178 ? -14.831 -14.139 15.122 1.00 87.25 178 SER A O 1
ATOM 1405 N N . SER A 1 179 ? -14.938 -13.744 17.319 1.00 85.25 179 SER A N 1
ATOM 1406 C CA . SER A 1 179 ? -15.879 -14.835 17.579 1.00 85.25 179 SER A CA 1
ATOM 1407 C C . SER A 1 179 ? -17.218 -14.579 16.882 1.00 85.25 179 SER A C 1
ATOM 1409 O O . SER A 1 179 ? -17.645 -13.433 16.750 1.00 85.25 179 SER A O 1
ATOM 1411 N N . GLN A 1 180 ? -17.919 -15.653 16.511 1.00 79.50 180 GLN A N 1
ATOM 1412 C CA . GLN A 1 180 ? -19.252 -15.557 15.913 1.00 79.50 180 GLN A CA 1
ATOM 1413 C C . GLN A 1 180 ? -20.169 -14.624 16.719 1.00 79.50 180 GLN A C 1
ATOM 1415 O O . GLN A 1 180 ? -20.315 -14.781 17.930 1.00 79.50 180 GLN A O 1
ATOM 1420 N N . GLY A 1 181 ? -20.781 -13.663 16.025 1.00 77.44 181 GLY A N 1
ATOM 1421 C CA . GLY A 1 181 ? -21.721 -12.700 16.603 1.00 77.44 181 GLY A CA 1
ATOM 1422 C C . GLY A 1 181 ? -21.117 -11.373 17.073 1.00 77.44 181 GLY A C 1
ATOM 1423 O O . GLY A 1 181 ? -21.890 -10.484 17.410 1.00 77.44 181 GLY A O 1
ATOM 1424 N N . LEU A 1 182 ? -19.786 -11.212 17.074 1.00 81.06 182 LEU A N 1
ATOM 1425 C CA . LEU A 1 182 ? -19.140 -9.944 17.450 1.00 81.06 182 LEU A CA 1
ATOM 1426 C C . LEU A 1 182 ? -18.934 -8.993 16.263 1.00 81.06 182 LEU A C 1
ATOM 1428 O O . LEU A 1 182 ? -19.010 -7.789 16.444 1.00 81.06 182 LEU A O 1
ATOM 1432 N N . GLY A 1 183 ? -18.728 -9.514 15.051 1.00 78.25 183 GLY A N 1
ATOM 1433 C CA . GLY A 1 183 ? -18.649 -8.703 13.827 1.00 78.25 183 GLY A CA 1
ATOM 1434 C C . GLY A 1 183 ? -17.316 -7.978 13.602 1.00 78.25 183 GLY A C 1
ATOM 1435 O O . GLY A 1 183 ? -17.043 -7.590 12.471 1.00 78.25 183 GLY A O 1
ATOM 1436 N N . ASP A 1 184 ? -16.462 -7.868 14.622 1.00 84.75 184 ASP A N 1
ATOM 1437 C CA . ASP A 1 184 ? -15.136 -7.256 14.499 1.00 84.75 184 ASP A CA 1
ATOM 1438 C C . ASP A 1 184 ? -14.208 -8.099 13.614 1.00 84.75 184 ASP A C 1
ATOM 1440 O O . ASP A 1 184 ? -14.110 -9.324 13.780 1.00 84.75 184 ASP A O 1
ATOM 1444 N N . TYR A 1 185 ? -13.476 -7.445 12.710 1.00 88.25 185 TYR A N 1
ATOM 1445 C CA . TYR A 1 185 ? -12.438 -8.089 11.908 1.00 88.25 185 TYR A CA 1
ATOM 1446 C C . TYR A 1 185 ? -11.342 -7.107 11.469 1.00 88.25 185 TYR A C 1
ATOM 1448 O O . TYR A 1 185 ? -11.540 -5.893 11.380 1.00 88.25 185 TYR A O 1
ATOM 1456 N N . LEU A 1 186 ? -10.174 -7.665 11.154 1.00 87.31 186 LEU A N 1
ATOM 1457 C CA . LEU A 1 186 ? -9.058 -6.977 10.511 1.00 87.31 186 LEU A CA 1
ATOM 1458 C C . LEU A 1 186 ? -8.712 -7.727 9.225 1.00 87.31 186 LEU A C 1
ATOM 1460 O O . LEU A 1 186 ? -8.409 -8.919 9.269 1.00 87.31 186 LEU A O 1
ATOM 1464 N N . GLN A 1 187 ? -8.692 -7.030 8.091 1.00 90.38 187 GLN A N 1
ATOM 1465 C CA . GLN A 1 187 ? -8.308 -7.628 6.815 1.00 90.38 187 GLN A CA 1
ATOM 1466 C C . GLN A 1 187 ? -7.208 -6.824 6.125 1.00 90.38 187 GLN A C 1
ATOM 1468 O O . GLN A 1 187 ? -7.368 -5.642 5.821 1.00 90.38 187 GLN A O 1
ATOM 1473 N N . LEU A 1 188 ? -6.104 -7.501 5.814 1.00 89.94 188 LEU A N 1
ATOM 1474 C CA . LEU A 1 188 ? -5.069 -7.011 4.916 1.00 89.94 188 LEU A CA 1
ATOM 1475 C C . LEU A 1 188 ? -5.289 -7.631 3.538 1.00 89.94 188 LEU A C 1
ATOM 1477 O O . LEU A 1 188 ? -5.170 -8.847 3.368 1.00 89.94 188 LEU A O 1
ATOM 1481 N N . HIS A 1 189 ? -5.579 -6.791 2.554 1.00 89.94 189 HIS A N 1
ATOM 1482 C CA . HIS A 1 189 ? -5.822 -7.215 1.183 1.00 89.94 189 HIS A CA 1
ATOM 1483 C C . HIS A 1 189 ? -5.200 -6.231 0.188 1.00 89.94 189 HIS A C 1
ATOM 1485 O O . HIS A 1 189 ? -4.833 -5.108 0.539 1.00 89.94 189 HIS A O 1
ATOM 1491 N N . ILE A 1 190 ? -5.023 -6.697 -1.042 1.00 86.62 190 ILE A N 1
ATOM 1492 C CA . ILE A 1 190 ? -4.556 -5.919 -2.183 1.00 86.62 190 ILE A CA 1
ATOM 1493 C C . ILE A 1 190 ? -5.805 -5.508 -2.953 1.00 86.62 190 ILE A C 1
ATOM 1495 O O . ILE A 1 190 ? -6.550 -6.380 -3.381 1.00 86.62 190 ILE A O 1
ATOM 1499 N N . VAL A 1 191 ? -6.016 -4.205 -3.122 1.00 77.38 191 VAL A N 1
ATOM 1500 C CA . VAL A 1 191 ? -7.014 -3.653 -4.044 1.00 77.38 191 VAL A CA 1
ATOM 1501 C C . VAL A 1 191 ? -6.250 -2.852 -5.066 1.00 77.38 191 VAL A C 1
ATOM 1503 O O . VAL A 1 191 ? -5.564 -1.903 -4.695 1.00 77.38 191 VAL A O 1
ATOM 1506 N N . ASP A 1 192 ? -6.368 -3.267 -6.319 1.00 65.81 192 ASP A N 1
ATOM 1507 C CA . ASP A 1 192 ? -5.638 -2.746 -7.462 1.00 65.81 192 ASP A CA 1
ATOM 1508 C C . ASP A 1 192 ? -4.115 -2.854 -7.316 1.00 65.81 192 ASP A C 1
ATOM 1510 O O . ASP A 1 192 ? -3.454 -2.333 -6.412 1.00 65.81 192 ASP A O 1
ATOM 1514 N N . LYS A 1 193 ? -3.492 -3.523 -8.287 1.00 54.31 193 LYS A N 1
ATOM 1515 C CA . LYS A 1 193 ? -2.043 -3.442 -8.419 1.00 54.31 193 LYS A CA 1
ATOM 1516 C C . LYS A 1 193 ? -1.738 -1.998 -8.790 1.00 54.31 193 LYS A C 1
ATOM 1518 O O . LYS A 1 193 ? -1.982 -1.603 -9.926 1.00 54.31 193 LYS A O 1
ATOM 1523 N N . VAL A 1 194 ? -1.146 -1.231 -7.879 1.00 44.75 194 VAL A N 1
ATOM 1524 C CA . VAL A 1 194 ? -0.417 -0.021 -8.269 1.00 44.75 194 VAL A CA 1
ATOM 1525 C C . VAL A 1 194 ? 0.820 -0.493 -9.034 1.00 44.75 194 VAL A C 1
ATOM 1527 O O . VAL A 1 194 ? 1.932 -0.583 -8.515 1.00 44.75 194 VAL A O 1
ATOM 1530 N N . THR A 1 195 ? 0.622 -0.880 -10.292 1.00 39.25 195 THR A N 1
ATOM 1531 C CA . THR A 1 195 ? 1.661 -0.770 -11.303 1.00 39.25 195 THR A CA 1
ATOM 1532 C C . THR A 1 195 ? 2.072 0.690 -11.286 1.00 39.25 195 THR A C 1
ATOM 1534 O O . THR A 1 195 ? 1.224 1.566 -11.403 1.00 39.25 195 THR A O 1
ATOM 1537 N N . TRP A 1 196 ? 3.361 0.970 -11.102 1.00 35.34 196 TRP A N 1
ATOM 1538 C CA . TRP A 1 196 ? 3.926 2.323 -11.137 1.00 35.34 196 TRP A CA 1
ATOM 1539 C C . TRP A 1 196 ? 3.833 2.982 -12.532 1.00 35.34 196 TRP A C 1
ATOM 1541 O O . TRP A 1 196 ? 4.716 3.740 -12.929 1.00 35.34 196 TRP A O 1
ATOM 1551 N N . GLU A 1 197 ? 2.786 2.694 -13.298 1.00 35.72 197 GLU A N 1
ATOM 1552 C CA . GLU A 1 197 ? 2.436 3.411 -14.508 1.00 35.72 197 GLU A CA 1
ATOM 1553 C C . GLU A 1 197 ? 1.564 4.606 -14.130 1.00 35.72 197 GLU A C 1
ATOM 1555 O O . GLU A 1 197 ? 0.743 4.559 -13.221 1.00 35.72 197 GLU A O 1
ATOM 1560 N N . SER A 1 198 ? 1.858 5.734 -14.768 1.00 41.56 198 SER A N 1
ATOM 1561 C CA . SER A 1 198 ? 1.301 7.042 -14.442 1.00 41.56 198 SER A CA 1
ATOM 1562 C C . SER A 1 198 ? -0.215 7.033 -14.207 1.00 41.56 198 SER A C 1
ATOM 1564 O O . SER A 1 198 ? -0.967 6.586 -15.061 1.00 41.56 198 SER A O 1
ATOM 1566 N N . ALA A 1 199 ? -0.588 7.758 -13.150 1.00 36.56 199 ALA A N 1
ATOM 1567 C CA . ALA A 1 199 ? -1.918 8.230 -12.770 1.00 36.56 199 ALA A CA 1
ATOM 1568 C C . ALA A 1 199 ? -2.707 7.303 -11.833 1.00 36.56 199 ALA A C 1
ATOM 1570 O O . ALA A 1 199 ? -3.000 6.163 -12.147 1.00 36.56 199 ALA A O 1
ATOM 1571 N N . ASP A 1 200 ? -3.073 7.911 -10.703 1.00 38.59 200 ASP A N 1
ATOM 1572 C CA . ASP A 1 200 ? -3.898 7.392 -9.613 1.00 38.59 200 ASP A CA 1
ATOM 1573 C C . ASP A 1 200 ? -3.255 6.302 -8.739 1.00 38.59 200 ASP A C 1
ATOM 1575 O O . ASP A 1 200 ? -3.147 5.137 -9.098 1.00 38.59 200 ASP A O 1
ATOM 1579 N N . ALA A 1 201 ? -2.790 6.715 -7.559 1.00 33.16 201 ALA A N 1
ATOM 1580 C CA . ALA A 1 201 ? -2.337 5.807 -6.518 1.00 33.16 201 ALA A CA 1
ATOM 1581 C C . ALA A 1 201 ? -3.464 5.676 -5.490 1.00 33.16 201 ALA A C 1
ATOM 1583 O O . ALA A 1 201 ? -3.599 6.535 -4.612 1.00 33.16 201 ALA A O 1
ATOM 1584 N N . SER A 1 202 ? -4.244 4.601 -5.588 1.00 38.44 202 SER A N 1
ATOM 1585 C CA . SER A 1 202 ? -5.089 4.138 -4.496 1.00 38.44 202 SER A CA 1
ATOM 1586 C C . SER A 1 202 ? -4.211 3.540 -3.390 1.00 38.44 202 SER A C 1
ATOM 1588 O O . SER A 1 202 ? -3.241 2.812 -3.607 1.00 38.44 202 SER A O 1
ATOM 1590 N N . LEU A 1 203 ? -4.516 3.976 -2.172 1.00 40.44 203 LEU A N 1
ATOM 1591 C CA . LEU A 1 203 ? -3.935 3.528 -0.916 1.00 40.44 203 LEU A CA 1
ATOM 1592 C C . LEU A 1 203 ? -4.164 2.015 -0.762 1.00 40.44 203 LEU A C 1
ATOM 1594 O O . LEU A 1 203 ? -5.277 1.550 -0.976 1.00 40.44 203 LEU A O 1
ATOM 1598 N N . THR A 1 204 ? -3.166 1.267 -0.287 1.00 44.31 204 THR A N 1
ATOM 1599 C CA . THR A 1 204 ? -3.430 -0.018 0.376 1.00 44.31 204 THR A CA 1
ATOM 1600 C C . THR A 1 204 ? -4.334 0.271 1.572 1.00 44.31 204 THR A C 1
ATOM 1602 O O . THR A 1 204 ? -3.882 0.909 2.530 1.00 44.31 204 THR A O 1
ATOM 1605 N N . ASP A 1 205 ? -5.601 -0.122 1.500 1.00 40.88 205 ASP A N 1
ATOM 1606 C CA . ASP A 1 205 ? -6.551 0.144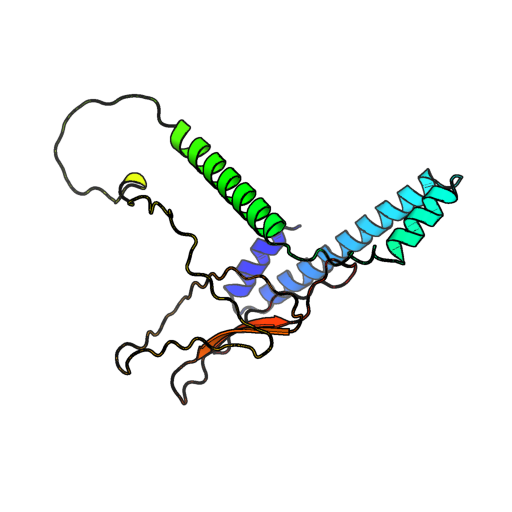 2.570 1.00 40.88 205 ASP A CA 1
ATOM 1607 C C . ASP A 1 205 ? -6.482 -0.985 3.605 1.00 40.88 205 ASP A C 1
ATOM 1609 O O . ASP A 1 205 ? -6.627 -2.167 3.290 1.00 40.88 205 ASP A O 1
ATOM 1613 N N . VAL A 1 206 ? -6.205 -0.621 4.856 1.00 46.22 206 VAL A N 1
ATOM 1614 C CA . VAL A 1 206 ? -6.409 -1.518 5.995 1.00 46.22 206 VAL A CA 1
ATOM 1615 C C . VAL A 1 206 ? -7.805 -1.209 6.493 1.00 46.22 206 VAL A C 1
ATOM 1617 O O . VAL A 1 206 ? -8.020 -0.207 7.176 1.00 46.22 206 VAL A O 1
ATOM 1620 N N . THR A 1 207 ? -8.764 -2.042 6.110 1.00 41.81 207 THR A N 1
ATOM 1621 C CA . THR A 1 207 ? -10.139 -1.886 6.571 1.00 41.81 207 THR A CA 1
ATOM 1622 C C . THR A 1 207 ? -10.254 -2.467 7.978 1.00 41.81 207 THR A C 1
ATOM 1624 O O . THR A 1 207 ? -10.026 -3.659 8.185 1.00 41.81 207 THR A O 1
ATOM 1627 N N . CYS A 1 208 ? -10.609 -1.610 8.936 1.00 39.41 208 CYS A N 1
ATOM 1628 C CA . CYS A 1 208 ? -11.071 -2.005 10.263 1.00 39.41 208 CYS A CA 1
ATOM 1629 C C . CYS A 1 208 ? -12.554 -1.636 10.364 1.00 39.41 208 CYS A C 1
ATOM 1631 O O . CYS A 1 208 ? -12.898 -0.470 10.154 1.00 39.41 208 CYS A O 1
ATOM 1633 N N . GLN A 1 209 ? -13.418 -2.598 10.683 1.00 39.94 209 GLN A N 1
ATOM 1634 C CA . GLN A 1 209 ? -14.789 -2.321 11.117 1.00 39.94 209 GLN A CA 1
ATOM 1635 C C . GLN A 1 209 ? -14.911 -2.673 12.602 1.00 39.94 209 GLN A C 1
ATOM 1637 O O . GLN A 1 209 ? -14.354 -3.676 13.046 1.00 39.94 209 GLN A O 1
ATOM 1642 N N . SER A 1 210 ? -15.578 -1.784 13.339 1.00 38.38 210 SER A N 1
ATOM 1643 C CA . SER A 1 210 ? -15.894 -1.845 14.773 1.00 38.38 210 SER A CA 1
ATOM 1644 C C . SER A 1 210 ? -17.396 -1.782 14.980 1.00 38.38 210 SER A C 1
ATOM 1646 O O . SER A 1 210 ? -18.007 -1.044 14.165 1.00 38.38 210 SER A O 1
#

Radius of gyration: 25.26 Å; chains: 1; bounding box: 58×48×77 Å

Foldseek 3Di:
DVVVLVVLVVVVVVDPDPVSVVVNVVVVVVVVVVVVVVVVVVVVVVCVVCVVPVVSVVVVVCCQVDVPPVPPPPCDPVVVVVVVVVVVVVVVVVVCVVVVPDDDDDDDDDDDDDDDDDPVNDPPPPCPDDPDDDDADPVGDDDDDDDDPVRDDDDPDDDDDDDDDDPDQWDWDDKDDDDPPPGWIWTQIHHGDPPVRDDDDDDRDTDTDD

InterPro domains:
  IPR013320 Concanavalin A-like lectin/glucanase domain superfamily [SSF49899] (126-192)

Sequence (210 aa):
MKTEGRILERRCKQSSLTVHKLAFLDHQKTYFKSLKDARSQFYSNLINENSGNSTQLFSTINHLLKPQSSSSIESTVERCNSFMDFFRSKVNNIRCSISGSSSLSPPVFNPSPRRLPSLSDFTEVQQSHTGTTYIFGRGGALITYTWAPNDRPSTRADRLAVGFSTQQSDAILVQVESSQGLGDYLQLHIVDKVTWESADASLTDVTCQS

Organism: Anabarilius grahami (NCBI:txid495550)

Secondary structure (DSSP, 8-state):
-HHHHHHHHHHHHH---HHHHHHHHHHHHHHHHHHHHHHHHHHHHHHHHTTT-HHHHHHHHHHHHS----------HHHHHHHHHHHHHHHHHHHHHHHTT-----------S-PPPPTTSS------S--------TT---------TT-----SS-----------SEEEEEEEE-STTT--EEEEEEES---SSSS------EEEE-